Protein AF-A0A4R5UTT7-F1 (afdb_monomer)

Solvent-accessible surface area (backbone atoms only — not comparable to full-atom values): 15450 Å² total; per-residue (Å²): 138,86,86,86,88,87,81,90,82,88,82,82,91,80,88,75,93,77,86,74,88,74,89,76,87,77,88,87,76,80,92,60,98,79,68,73,77,88,43,74,68,56,51,51,53,58,74,67,43,53,56,46,54,17,27,42,75,55,98,89,44,76,41,88,40,96,52,78,53,79,45,56,69,69,62,51,49,55,52,49,51,48,56,59,58,50,68,76,60,58,62,67,61,77,70,39,96,66,46,66,57,55,65,87,33,33,23,29,76,84,65,44,49,29,46,76,43,74,51,73,60,90,91,51,74,50,50,27,35,31,24,49,52,64,75,69,64,56,66,70,90,78,61,69,56,66,53,68,42,58,33,66,63,54,51,53,51,52,53,50,50,52,55,54,50,54,72,32,67,71,46,28,55,51,32,36,64,60,35,42,82,83,43,69,86,59,49,53,69,57,50,45,59,32,47,66,48,46,65,61,54,57,69,70,45,54,56,71,53,49,30,49,50,44,60,46,34,43,64,38,33,37,34,42,83,91,47,77,47,78,41,70,32,71,69,30,50,33,55,51,51,61,71,52,41,79,76,80,78,80,79,126

Organism: NCBI:txid2547397

Mean predicted aligned error: 16.36 Å

Secondary structure (DSSP, 8-state):
--------------------------------TT-----HHHHHHHHT-GGGGTEEEETTEEEE-SSPPSS-HHHHHHHHHHHHHHTTS-TTTTSSSS--TTTTTEEETT-PBEEEEEEEETTEEEEEEEEHHHHTT--GGG--S-SEEEHHHHHHHHHHHHHHHHTSHHHHHHHHHHHTTT-TT--HHHHHHHHHTHHHHHHHS-HHHHHHHHHHHEEEEEE-SS-EEEEEPHHHHHHHHHHHSPPP----

Sequence (252 aa):
MNWCAGYLRTGTSRRRLKTVYRCRTICRTEEFPHSRSYDKTSLLKTLHNKVYRGLAVHKGTAYPGEHDAIIDETLWDDVHDVIANNRSRRVAVAKEPSPALLRGLIFTETGVAMTPHHTKKGTRRYRYYVSMDAIKKRPKAEIRGPQRLPGGMVEDAVVGEIRRLLRTPEVAARVSRTLRKDRPDLGEAAISASLTQFDDMWKALIPAEQARVVRLLVARVTASDAGLAVDLRHEGLGAIAALMAPAKSELA

Foldseek 3Di:
DDDDDDDDDDDDDDDDPPPDDDDDDDDDDDDDPPDDPCDPVNVVVVLPDCVLQCWDDDPRDTDRHPDHRNDDPVRSVVVVVCVVVVVVVPCVQVPDQARQLCAVFEAAPVRFAWHWDWDDDPPDIWIKTATVCVVVVPDPVPDFFDGIGGRVVQVVVQVVVVLVLLLDLVLLVLLLVVCCVVCVPDDSVQLNVLSNCVVVVCVVDRNVVSSVLSVLFFRHWYGHPVGIDTHTDSRSSNVSSVVSGPDPPPDD

Nearest PDB structures (foldseek):
  6dnw-assembly1_A  TM=4.780E-01  e=1.745E-05  Listeria innocua Clip11262
  4kis-assembly4_D  TM=4.052E-01  e=6.822E-06  Listeria innocua Clip11262

InterPro domains:
  IPR011109 DNA-binding recombinase domain [PF07508] (33-85)
  IPR038109 DNA-binding recombinase domain superfamily [G3DSA:3.90.1750.20] (7-87)

Radius of gyration: 28.29 Å; Cα contacts (8 Å, |Δi|>4): 249; chains: 1; bounding box: 90×64×65 Å

pLDDT: mean 73.94, std 20.88, range [21.67, 93.81]

Structure (mmCIF, N/CA/C/O backbone):
data_AF-A0A4R5UTT7-F1
#
_entry.id   AF-A0A4R5UTT7-F1
#
loop_
_atom_site.group_PDB
_atom_site.id
_atom_site.type_symbol
_atom_site.label_atom_id
_atom_site.label_alt_id
_atom_site.label_comp_id
_atom_site.label_asym_id
_atom_site.label_entity_id
_atom_site.label_seq_id
_atom_site.pdbx_PDB_ins_code
_atom_site.Cartn_x
_atom_site.Cartn_y
_atom_site.Cartn_z
_atom_site.occupancy
_atom_site.B_iso_or_equiv
_atom_site.auth_seq_id
_atom_site.auth_comp_id
_atom_site.auth_asym_id
_atom_site.auth_atom_id
_atom_site.pdbx_PDB_model_num
ATOM 1 N N . MET A 1 1 ? 68.219 -11.268 7.752 1.00 37.84 1 MET A N 1
ATOM 2 C CA . MET A 1 1 ? 69.386 -10.760 7.000 1.00 37.84 1 MET A CA 1
ATOM 3 C C . MET A 1 1 ? 68.983 -10.589 5.547 1.00 37.84 1 MET A C 1
ATOM 5 O O . MET A 1 1 ? 68.226 -11.407 5.049 1.00 37.84 1 MET A O 1
ATOM 9 N N . ASN A 1 2 ? 69.494 -9.521 4.940 1.00 29.36 2 ASN A N 1
ATOM 10 C CA . ASN A 1 2 ? 69.353 -9.063 3.555 1.00 29.36 2 ASN A CA 1
ATOM 11 C C . ASN A 1 2 ? 68.077 -8.300 3.176 1.00 29.36 2 ASN A C 1
ATOM 13 O O . ASN A 1 2 ? 67.055 -8.827 2.750 1.00 29.36 2 ASN A O 1
ATOM 17 N N . TRP A 1 3 ? 68.247 -6.990 3.343 1.00 21.67 3 TRP A N 1
ATOM 18 C CA . TRP A 1 3 ? 67.572 -5.890 2.681 1.00 21.67 3 TRP A CA 1
ATOM 19 C C . TRP A 1 3 ? 68.003 -5.776 1.211 1.00 21.67 3 TRP A C 1
ATOM 21 O O . TRP A 1 3 ? 69.173 -5.983 0.903 1.00 21.67 3 TRP A O 1
ATOM 31 N N . CYS A 1 4 ? 67.106 -5.276 0.360 1.00 25.92 4 CYS A N 1
ATOM 32 C CA . CYS A 1 4 ? 67.467 -4.396 -0.752 1.00 25.92 4 CYS A CA 1
ATOM 33 C C . CYS A 1 4 ? 66.523 -3.188 -0.733 1.00 25.92 4 CYS A C 1
ATOM 35 O O . CYS A 1 4 ? 65.302 -3.339 -0.744 1.00 25.92 4 CYS A O 1
ATOM 37 N N . ALA A 1 5 ? 67.116 -1.997 -0.674 1.00 30.06 5 ALA A N 1
ATOM 38 C CA . ALA A 1 5 ? 66.452 -0.704 -0.725 1.00 30.06 5 ALA A CA 1
ATOM 39 C C . ALA A 1 5 ? 66.592 -0.094 -2.129 1.00 30.06 5 ALA A C 1
ATOM 41 O O . ALA A 1 5 ? 67.644 -0.203 -2.753 1.00 30.06 5 ALA A O 1
ATOM 42 N N . GLY A 1 6 ? 65.550 0.601 -2.581 1.00 27.03 6 GLY A N 1
ATOM 43 C CA . GLY A 1 6 ? 65.568 1.534 -3.709 1.00 27.03 6 GLY A CA 1
ATOM 44 C C . GLY A 1 6 ? 64.587 2.670 -3.411 1.00 27.03 6 GLY A C 1
ATOM 45 O O . GLY A 1 6 ? 63.441 2.416 -3.048 1.00 27.03 6 GLY A O 1
ATOM 46 N N . TYR A 1 7 ? 65.067 3.912 -3.461 1.00 30.11 7 TYR A N 1
ATOM 47 C CA . TYR A 1 7 ? 64.470 5.109 -2.850 1.00 30.11 7 TYR A CA 1
ATOM 48 C C . TYR A 1 7 ? 63.708 5.998 -3.867 1.00 30.11 7 TYR A C 1
ATOM 50 O O . TYR A 1 7 ? 64.142 6.095 -5.006 1.00 30.11 7 TYR A O 1
ATOM 58 N N . LEU A 1 8 ? 62.629 6.656 -3.385 1.00 26.52 8 LEU A N 1
ATOM 59 C CA . LEU A 1 8 ? 62.001 7.976 -3.706 1.00 26.52 8 LEU A CA 1
ATOM 60 C C . LEU A 1 8 ? 61.956 8.497 -5.177 1.00 26.52 8 LEU A C 1
ATOM 62 O O . LEU A 1 8 ? 62.945 8.462 -5.883 1.00 26.52 8 LEU A O 1
ATOM 66 N N . ARG A 1 9 ? 60.901 9.158 -5.701 1.00 26.53 9 ARG A N 1
ATOM 67 C CA . ARG A 1 9 ? 60.087 10.256 -5.129 1.00 26.53 9 ARG A CA 1
ATOM 68 C C . ARG A 1 9 ? 58.903 10.645 -6.059 1.00 26.53 9 ARG A C 1
ATOM 70 O O . ARG A 1 9 ? 58.970 10.474 -7.268 1.00 26.53 9 ARG A O 1
ATOM 77 N N . THR A 1 10 ? 57.908 11.297 -5.441 1.00 29.05 10 THR A N 1
ATOM 78 C CA . THR A 1 10 ? 56.908 12.276 -5.950 1.00 29.05 10 THR A CA 1
ATOM 79 C C . THR A 1 10 ? 55.865 11.881 -7.003 1.00 29.05 10 THR A C 1
ATOM 81 O O . THR A 1 10 ? 56.186 11.654 -8.160 1.00 29.05 10 THR A O 1
ATOM 84 N N . GLY A 1 11 ? 54.581 12.007 -6.631 1.00 26.67 11 GLY A N 1
ATOM 85 C CA . GLY A 1 11 ? 53.495 12.162 -7.606 1.00 26.67 11 GLY A CA 1
ATOM 86 C C . GLY A 1 11 ? 52.093 11.820 -7.101 1.00 26.67 11 GLY A C 1
ATOM 87 O O . GLY A 1 11 ? 51.551 10.783 -7.449 1.00 26.67 11 GLY A O 1
ATOM 88 N N . THR A 1 12 ? 51.525 12.695 -6.269 1.00 29.95 12 THR A N 1
ATOM 89 C CA . THR A 1 12 ? 50.093 13.067 -6.248 1.00 29.95 12 THR A CA 1
ATOM 90 C C . THR A 1 12 ? 49.013 11.986 -6.465 1.00 29.95 12 THR A C 1
ATOM 92 O O . THR A 1 12 ? 48.709 11.526 -7.561 1.00 29.95 12 THR A O 1
ATOM 95 N N . SER A 1 13 ? 48.301 11.728 -5.367 1.00 29.66 13 SER A N 1
ATOM 96 C CA . SER A 1 13 ? 47.035 11.007 -5.227 1.00 29.66 13 SER A CA 1
ATOM 97 C C . SER A 1 13 ? 46.040 11.128 -6.392 1.00 29.66 13 SER A C 1
ATOM 99 O O . SER A 1 13 ? 45.679 12.242 -6.778 1.00 29.66 13 SER A O 1
ATOM 101 N N . ARG A 1 14 ? 45.433 9.999 -6.797 1.00 25.41 14 ARG A N 1
ATOM 102 C CA . ARG A 1 14 ? 44.017 9.929 -7.220 1.00 25.41 14 ARG A CA 1
ATOM 103 C C . ARG A 1 14 ? 43.498 8.483 -7.321 1.00 25.41 14 ARG A C 1
ATOM 105 O O . ARG A 1 14 ? 43.808 7.789 -8.274 1.00 25.41 14 ARG A O 1
ATOM 112 N N . ARG A 1 15 ? 42.538 8.170 -6.428 1.00 27.81 15 ARG A N 1
ATOM 113 C CA . ARG A 1 15 ? 41.433 7.178 -6.549 1.00 27.81 15 ARG A CA 1
ATOM 114 C C . ARG A 1 15 ? 41.891 5.701 -6.590 1.00 27.81 15 ARG A C 1
ATOM 116 O O . ARG A 1 15 ? 42.895 5.369 -7.176 1.00 27.81 15 ARG A O 1
ATOM 123 N N . ARG A 1 16 ? 41.191 4.712 -6.034 1.00 26.09 16 ARG A N 1
ATOM 124 C CA . ARG A 1 16 ? 39.763 4.550 -5.747 1.00 26.09 16 ARG A CA 1
ATOM 125 C C . ARG A 1 16 ? 39.658 3.368 -4.768 1.00 26.09 16 ARG A C 1
ATOM 127 O O . ARG A 1 16 ? 39.920 2.239 -5.168 1.00 26.09 16 ARG A O 1
ATOM 134 N N . LEU A 1 17 ? 39.264 3.588 -3.514 1.00 27.67 17 LEU A N 1
ATOM 135 C CA . LEU A 1 17 ? 38.917 2.478 -2.619 1.00 27.67 17 LEU A CA 1
ATOM 136 C C . LEU A 1 17 ? 37.573 1.900 -3.080 1.00 27.67 17 LEU A C 1
ATOM 138 O O . LEU A 1 17 ? 36.510 2.459 -2.811 1.00 27.67 17 LEU A O 1
ATOM 142 N N . LYS A 1 18 ? 37.619 0.808 -3.846 1.00 27.50 18 LYS A N 1
ATOM 143 C CA . LYS A 1 18 ? 36.462 -0.063 -4.059 1.00 27.50 18 LYS A CA 1
ATOM 144 C C . LYS A 1 18 ? 36.489 -1.146 -2.987 1.00 27.50 18 LYS A C 1
ATOM 146 O O . LYS A 1 18 ? 36.985 -2.241 -3.217 1.00 27.50 18 LYS A O 1
ATOM 151 N N . THR A 1 19 ? 35.918 -0.841 -1.831 1.00 27.84 19 THR A N 1
ATOM 152 C CA . THR A 1 19 ? 35.488 -1.871 -0.888 1.00 27.84 19 THR A CA 1
ATOM 153 C C . THR A 1 19 ? 34.286 -2.588 -1.499 1.00 27.84 19 THR A C 1
ATOM 155 O O . THR A 1 19 ? 33.201 -2.017 -1.610 1.00 27.84 19 THR A O 1
ATOM 158 N N . VAL A 1 20 ? 34.484 -3.829 -1.941 1.00 30.52 20 VAL A N 1
ATOM 159 C CA . VAL A 1 20 ? 33.415 -4.751 -2.340 1.00 30.52 20 VAL A CA 1
ATOM 160 C C . VAL A 1 20 ? 33.524 -5.968 -1.432 1.00 30.52 20 VAL A C 1
ATOM 162 O O . VAL A 1 20 ? 34.215 -6.924 -1.754 1.00 30.52 20 VAL A O 1
ATOM 165 N N . TYR A 1 21 ? 32.829 -5.947 -0.297 1.00 28.19 21 TYR A N 1
ATOM 166 C CA . TYR A 1 21 ? 32.530 -7.182 0.423 1.00 28.19 21 TYR A CA 1
ATOM 167 C C . TYR A 1 21 ? 31.202 -7.718 -0.111 1.00 28.19 21 TYR A C 1
ATOM 169 O O . TYR A 1 21 ? 30.122 -7.282 0.281 1.00 28.19 21 TYR A O 1
ATOM 177 N N . ARG A 1 22 ? 31.292 -8.640 -1.075 1.00 26.62 22 ARG A N 1
ATOM 178 C CA . ARG A 1 22 ? 30.187 -9.512 -1.482 1.00 26.62 22 ARG A CA 1
ATOM 179 C C . ARG A 1 22 ? 30.376 -10.820 -0.724 1.00 26.62 22 ARG A C 1
ATOM 181 O O . ARG A 1 22 ? 31.222 -11.622 -1.102 1.00 26.62 22 ARG A O 1
ATOM 188 N N . CYS A 1 23 ? 29.621 -11.006 0.355 1.00 22.86 23 CYS A N 1
ATOM 189 C CA . CYS A 1 23 ? 29.596 -12.272 1.078 1.00 22.86 23 CYS A CA 1
ATOM 190 C C . CYS A 1 23 ? 29.046 -13.358 0.136 1.00 22.86 23 CYS A C 1
ATOM 192 O O . CYS A 1 23 ? 27.893 -13.298 -0.296 1.00 22.86 23 CYS A O 1
ATOM 194 N N . ARG A 1 24 ? 29.926 -14.275 -0.271 1.00 31.80 24 ARG A N 1
ATOM 195 C CA . ARG A 1 24 ? 29.667 -15.414 -1.151 1.00 31.80 24 ARG A CA 1
ATOM 196 C C . ARG A 1 24 ? 29.832 -16.661 -0.292 1.00 31.80 24 ARG A C 1
ATOM 198 O O . ARG A 1 24 ? 30.940 -17.172 -0.171 1.00 31.80 24 ARG A O 1
ATOM 205 N N . THR A 1 25 ? 28.755 -17.132 0.325 1.00 28.62 25 THR A N 1
ATOM 206 C CA . THR A 1 25 ? 28.797 -18.400 1.059 1.00 28.62 25 THR A CA 1
ATOM 207 C C . THR A 1 25 ? 28.629 -19.556 0.074 1.00 28.62 25 THR A C 1
ATOM 209 O O . THR A 1 25 ? 27.532 -19.851 -0.381 1.00 28.62 25 THR A O 1
ATOM 212 N N . ILE A 1 26 ? 29.785 -20.078 -0.338 1.00 34.38 26 ILE A N 1
ATOM 213 C CA . ILE A 1 26 ? 30.170 -21.495 -0.420 1.00 34.38 26 ILE A CA 1
ATOM 214 C C . ILE A 1 26 ? 29.153 -22.467 -1.053 1.00 34.38 26 ILE A C 1
ATOM 216 O O . ILE A 1 26 ? 28.248 -22.974 -0.403 1.00 34.38 26 ILE A O 1
ATOM 220 N N . CYS A 1 27 ? 29.435 -22.850 -2.299 1.00 27.30 27 CYS A N 1
ATOM 221 C CA . CYS A 1 27 ? 29.378 -24.248 -2.729 1.00 27.30 27 CYS A CA 1
ATOM 222 C C . CYS A 1 27 ? 30.787 -24.573 -3.232 1.00 27.30 27 CYS A C 1
ATOM 224 O O . CYS A 1 27 ? 31.210 -24.062 -4.269 1.00 27.30 27 CYS A O 1
ATOM 226 N N . ARG A 1 28 ? 31.558 -25.296 -2.417 1.00 33.56 28 ARG A N 1
ATOM 227 C CA . ARG A 1 28 ? 32.863 -25.850 -2.782 1.00 33.56 28 ARG A CA 1
ATOM 228 C C . ARG A 1 28 ? 32.607 -27.297 -3.181 1.00 33.56 28 ARG A C 1
ATOM 230 O O . ARG A 1 28 ? 32.285 -28.090 -2.306 1.00 33.56 28 ARG A O 1
ATOM 237 N N . THR A 1 29 ? 32.762 -27.607 -4.459 1.00 32.16 29 THR A N 1
ATOM 238 C CA . THR A 1 29 ? 33.017 -28.967 -4.944 1.00 32.16 29 THR A CA 1
ATOM 239 C C . THR A 1 29 ? 33.628 -28.847 -6.339 1.00 32.16 29 THR A C 1
ATOM 241 O O . THR A 1 29 ? 32.960 -28.441 -7.281 1.00 32.16 29 THR A O 1
ATOM 244 N N . GLU A 1 30 ? 34.940 -29.084 -6.365 1.00 35.22 30 GLU A N 1
ATOM 245 C CA . GLU A 1 30 ? 35.812 -29.490 -7.479 1.00 35.22 30 GLU A CA 1
ATOM 246 C C . GLU A 1 30 ? 35.824 -28.647 -8.773 1.00 35.22 30 GLU A C 1
ATOM 248 O O . GLU A 1 30 ? 34.867 -28.533 -9.536 1.00 35.22 30 GLU A O 1
ATOM 253 N N . GLU A 1 31 ? 36.984 -28.032 -9.018 1.00 35.03 31 GLU A N 1
ATOM 254 C CA . GLU A 1 31 ? 37.263 -27.136 -10.136 1.00 35.03 31 GLU A CA 1
ATOM 255 C C . GLU A 1 31 ? 37.444 -27.909 -11.453 1.00 35.03 31 GLU A C 1
ATOM 257 O O . GLU A 1 31 ? 38.511 -28.445 -11.737 1.00 35.03 31 GLU A O 1
ATOM 262 N N . PHE A 1 32 ? 36.422 -27.892 -12.312 1.00 39.22 32 PHE A N 1
ATOM 263 C CA . PHE A 1 32 ? 36.587 -28.183 -13.739 1.00 39.22 32 PHE A CA 1
ATOM 264 C C . PHE A 1 32 ? 36.981 -26.892 -14.490 1.00 39.22 32 PHE A C 1
ATOM 266 O O . PHE A 1 32 ? 36.171 -25.953 -14.500 1.00 39.22 32 PHE A O 1
ATOM 273 N N . PRO A 1 33 ? 38.149 -26.815 -15.173 1.00 43.38 33 PRO A N 1
ATOM 274 C CA . PRO A 1 33 ? 38.771 -25.545 -15.597 1.00 43.38 33 PRO A CA 1
ATOM 275 C C . PRO A 1 33 ? 38.021 -24.726 -16.663 1.00 43.38 33 PRO A C 1
ATOM 277 O O . PRO A 1 33 ? 38.463 -23.638 -17.017 1.00 43.38 33 PRO A O 1
ATOM 280 N N . HIS A 1 34 ? 36.897 -25.220 -17.191 1.00 48.12 34 HIS A N 1
ATOM 281 C CA . HIS A 1 34 ? 36.124 -24.558 -18.252 1.00 48.12 34 HIS A CA 1
ATOM 282 C C . HIS A 1 34 ? 34.610 -24.500 -17.988 1.00 48.12 34 HIS A C 1
ATOM 284 O O . HIS A 1 34 ? 33.841 -24.092 -18.862 1.00 48.12 34 HIS A O 1
ATOM 290 N N . SER A 1 35 ? 34.143 -24.864 -16.789 1.00 54.28 35 SER A N 1
ATOM 291 C CA . SER A 1 35 ? 32.711 -24.791 -16.485 1.00 54.28 35 SER A CA 1
ATOM 292 C C . SER A 1 35 ? 32.304 -23.346 -16.168 1.00 54.28 35 SER A C 1
ATOM 294 O O . SER A 1 35 ? 32.609 -22.781 -15.117 1.00 54.28 35 SER A O 1
ATOM 296 N N . ARG A 1 36 ? 31.599 -22.691 -17.100 1.00 63.22 36 ARG A N 1
ATOM 297 C CA . ARG A 1 36 ? 30.852 -21.474 -16.751 1.00 63.22 36 ARG A CA 1
ATOM 298 C C . ARG A 1 36 ? 29.889 -21.840 -15.624 1.00 63.22 36 ARG A C 1
ATOM 300 O O . ARG A 1 36 ? 29.162 -22.822 -15.742 1.00 63.22 36 ARG A O 1
ATOM 307 N N . SER A 1 37 ? 29.864 -21.037 -14.560 1.00 72.00 37 SER A N 1
ATOM 308 C CA . SER A 1 37 ? 28.914 -21.223 -13.462 1.00 72.00 37 SER A CA 1
ATOM 309 C C . SER A 1 37 ? 27.499 -21.355 -14.018 1.00 72.00 37 SER A C 1
ATOM 311 O O . SER A 1 37 ? 27.076 -20.500 -14.803 1.00 72.00 37 SER A O 1
ATOM 313 N N . TYR A 1 38 ? 26.783 -22.398 -13.609 1.00 79.94 38 TYR A N 1
ATOM 314 C CA . TYR A 1 38 ? 25.405 -22.631 -14.017 1.00 79.94 38 TYR A CA 1
ATOM 315 C C . TYR A 1 38 ? 24.525 -21.478 -13.511 1.00 79.94 38 TYR A C 1
ATOM 317 O O . TYR A 1 38 ? 24.237 -21.364 -12.320 1.00 79.94 38 TYR A O 1
ATOM 325 N N . ASP A 1 39 ? 24.196 -20.543 -14.406 1.00 80.00 39 ASP A N 1
ATOM 326 C CA . ASP A 1 39 ? 23.420 -19.351 -14.074 1.00 80.00 39 ASP A CA 1
ATOM 327 C C . ASP A 1 39 ? 21.911 -19.602 -14.263 1.00 80.00 39 ASP A C 1
ATOM 329 O O . ASP A 1 39 ? 21.471 -20.606 -14.830 1.00 80.00 39 ASP A O 1
ATOM 333 N N . LYS A 1 40 ? 21.090 -18.654 -13.800 1.00 77.88 40 LYS A N 1
ATOM 334 C CA . LYS A 1 40 ? 19.629 -18.713 -13.953 1.00 77.88 40 LYS A CA 1
ATOM 335 C C . LYS A 1 40 ? 19.189 -18.811 -15.422 1.00 77.88 40 LYS A C 1
ATOM 337 O O . LYS A 1 40 ? 18.177 -19.440 -15.718 1.00 77.88 40 LYS A O 1
ATOM 342 N N . THR A 1 41 ? 19.902 -18.151 -16.325 1.00 81.00 41 THR A N 1
ATOM 343 C CA . THR A 1 41 ? 19.635 -18.156 -17.766 1.00 81.00 41 THR A CA 1
ATOM 344 C C . THR A 1 41 ? 19.881 -19.541 -18.359 1.00 81.00 41 THR A C 1
ATOM 346 O O . THR A 1 41 ? 19.062 -20.015 -19.139 1.00 81.00 41 THR A O 1
ATOM 349 N N . SER A 1 42 ? 20.969 -20.205 -17.966 1.00 85.94 42 SER A N 1
ATOM 350 C CA . SER A 1 42 ? 21.290 -21.581 -18.344 1.00 85.94 42 SER A CA 1
ATOM 351 C C . SER A 1 42 ? 20.232 -22.551 -17.828 1.00 85.94 42 SER A C 1
ATOM 353 O O . SER A 1 42 ? 19.724 -23.341 -18.617 1.00 85.94 42 SER A O 1
ATOM 355 N N . LEU A 1 43 ? 19.813 -22.417 -16.564 1.00 87.25 43 LEU A N 1
ATOM 356 C CA . LEU A 1 43 ? 18.725 -23.224 -16.001 1.00 87.25 43 LEU A CA 1
ATOM 357 C C . LEU A 1 43 ? 17.422 -23.067 -16.783 1.00 87.25 43 LEU A C 1
ATOM 359 O O . LEU A 1 43 ? 16.803 -24.053 -17.169 1.00 87.25 43 LEU A O 1
ATOM 363 N N . LEU A 1 44 ? 17.012 -21.827 -17.058 1.00 86.81 44 LEU A N 1
ATOM 364 C CA . LEU A 1 44 ? 15.787 -21.583 -17.813 1.00 86.81 44 LEU A CA 1
ATOM 365 C C . LEU A 1 44 ? 15.878 -22.151 -19.232 1.00 86.81 44 LEU A C 1
ATOM 367 O O . LEU A 1 44 ? 14.896 -22.707 -19.704 1.00 86.81 44 LEU A O 1
ATOM 371 N N . LYS A 1 45 ? 17.033 -22.074 -19.900 1.00 88.44 45 LYS A N 1
ATOM 372 C CA . LYS A 1 45 ? 17.218 -22.705 -21.217 1.00 88.44 45 LYS A CA 1
ATOM 373 C C . LYS A 1 45 ? 17.049 -24.221 -21.156 1.00 88.44 45 LYS A C 1
ATOM 375 O O . LYS A 1 45 ? 16.402 -24.774 -22.037 1.00 88.44 45 LYS A O 1
ATOM 380 N N . THR A 1 46 ? 17.595 -24.871 -20.128 1.00 89.69 46 THR A N 1
ATOM 381 C CA . THR A 1 46 ? 17.415 -26.311 -19.907 1.00 89.69 46 THR A CA 1
ATOM 382 C C . THR A 1 46 ? 15.939 -26.650 -19.700 1.00 89.69 46 THR A C 1
ATOM 384 O O . THR A 1 46 ? 15.427 -27.519 -20.394 1.00 89.69 46 THR A O 1
ATOM 387 N N . LEU A 1 47 ? 15.240 -25.918 -18.826 1.00 90.88 47 LEU A N 1
ATOM 388 C CA . LEU A 1 47 ? 13.830 -26.176 -18.510 1.00 90.88 47 LEU A CA 1
ATOM 389 C C . LEU A 1 47 ? 12.869 -25.895 -19.675 1.00 90.88 47 LEU A C 1
ATOM 391 O O . LEU A 1 47 ? 11.809 -26.489 -19.719 1.00 90.88 47 LEU A O 1
ATOM 395 N N . HIS A 1 48 ? 13.218 -25.023 -20.628 1.00 89.94 48 HIS A N 1
ATOM 396 C CA . HIS A 1 48 ? 12.392 -24.782 -21.825 1.00 89.94 48 HIS A CA 1
ATOM 397 C C . HIS A 1 48 ? 12.716 -25.733 -22.988 1.00 89.94 48 HIS A C 1
ATOM 399 O O . HIS A 1 48 ? 12.098 -25.638 -24.052 1.00 89.94 48 HIS A O 1
ATOM 405 N N . ASN A 1 49 ? 13.703 -26.620 -22.837 1.00 91.69 49 ASN A N 1
ATOM 406 C CA . ASN A 1 49 ? 14.108 -27.514 -23.911 1.00 91.69 49 ASN A CA 1
ATOM 407 C C . ASN A 1 49 ? 13.177 -28.733 -24.003 1.00 91.69 49 ASN A C 1
ATOM 409 O O . ASN A 1 49 ? 13.300 -29.676 -23.225 1.00 91.69 49 ASN A O 1
ATOM 413 N N . LYS A 1 50 ? 12.288 -28.739 -25.004 1.00 90.50 50 LYS A N 1
ATOM 414 C CA . LYS A 1 50 ? 11.335 -29.835 -25.257 1.00 90.50 50 LYS A CA 1
ATOM 415 C C . LYS A 1 50 ? 11.994 -31.174 -25.611 1.00 90.50 50 LYS A C 1
ATOM 417 O O . LYS A 1 50 ? 11.310 -32.192 -25.615 1.00 90.50 50 LYS A O 1
ATOM 422 N N . VAL A 1 51 ? 13.308 -31.202 -25.844 1.00 92.19 51 VAL A N 1
ATOM 423 C CA . VAL A 1 51 ? 14.063 -32.453 -26.013 1.00 92.19 51 VAL A CA 1
ATOM 424 C C . VAL A 1 51 ? 13.877 -33.378 -24.810 1.00 92.19 51 VAL A C 1
ATOM 426 O O . VAL A 1 51 ? 13.726 -34.576 -25.004 1.00 92.19 51 VAL A O 1
ATOM 429 N N . TYR A 1 52 ? 13.752 -32.863 -23.584 1.00 91.75 52 TYR A N 1
ATOM 430 C CA . TYR A 1 52 ? 13.513 -33.717 -22.410 1.00 91.75 52 TYR A CA 1
ATOM 431 C C . TYR A 1 52 ? 12.147 -34.423 -22.406 1.00 91.75 52 TYR A C 1
ATOM 433 O O . TYR A 1 52 ? 11.968 -35.386 -21.665 1.00 91.75 52 TYR A O 1
ATOM 441 N N . ARG A 1 53 ? 11.214 -33.987 -23.259 1.00 91.06 53 ARG A N 1
ATOM 442 C CA . ARG A 1 53 ? 9.897 -34.597 -23.478 1.00 91.06 53 ARG A CA 1
ATOM 443 C C . ARG A 1 53 ? 9.865 -35.623 -24.616 1.00 91.06 53 ARG A C 1
ATOM 445 O O . ARG A 1 53 ? 8.783 -36.022 -25.029 1.00 91.06 53 ARG A O 1
ATOM 452 N N . GLY A 1 54 ? 11.017 -36.008 -25.167 1.00 90.06 54 GLY A N 1
ATOM 453 C CA . GLY A 1 54 ? 11.047 -36.879 -26.347 1.00 90.06 54 GLY A CA 1
ATOM 454 C C . GLY A 1 54 ? 10.729 -36.138 -27.649 1.00 90.06 54 GLY A C 1
ATOM 455 O O . GLY A 1 54 ? 10.422 -36.763 -28.654 1.00 90.06 54 GLY A O 1
ATOM 456 N N . LEU A 1 55 ? 10.749 -34.796 -27.657 1.00 90.75 55 LEU A N 1
ATOM 457 C CA . LEU A 1 55 ? 10.368 -33.995 -28.826 1.00 90.75 55 LEU A CA 1
ATOM 458 C C . LEU A 1 55 ? 11.583 -33.358 -29.504 1.00 90.75 55 LEU A C 1
ATOM 460 O O . LEU A 1 55 ? 12.439 -32.758 -28.853 1.00 90.75 55 LEU A O 1
ATOM 464 N N . ALA A 1 56 ? 11.616 -33.390 -30.832 1.00 89.88 56 ALA A N 1
ATOM 465 C CA . ALA A 1 56 ? 12.585 -32.666 -31.645 1.00 89.88 56 ALA A CA 1
ATOM 466 C C . ALA A 1 56 ? 11.978 -31.345 -32.142 1.00 89.88 56 ALA A C 1
ATOM 468 O O . ALA A 1 56 ? 10.949 -31.333 -32.816 1.00 89.88 56 ALA A O 1
ATOM 469 N N . VAL 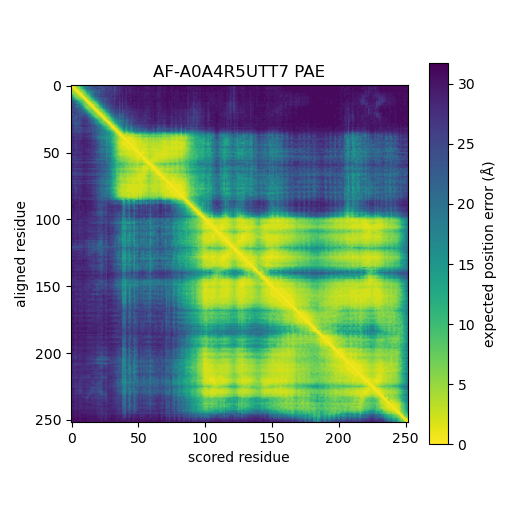A 1 57 ? 12.604 -30.208 -31.822 1.00 88.62 57 VAL A N 1
ATOM 470 C CA . VAL A 1 57 ? 12.117 -28.884 -32.248 1.00 88.62 57 VAL A CA 1
ATOM 471 C C . VAL A 1 57 ? 12.897 -28.400 -33.468 1.00 88.62 57 VAL A C 1
ATOM 473 O O . VAL A 1 57 ? 14.092 -28.127 -33.372 1.00 88.62 57 VAL A O 1
ATOM 476 N N . HIS A 1 58 ? 12.213 -28.206 -34.599 1.00 86.00 58 HIS A N 1
ATOM 477 C CA . HIS A 1 58 ? 12.779 -27.583 -35.797 1.00 86.00 58 HIS A CA 1
ATOM 478 C C . HIS A 1 58 ? 11.972 -26.346 -36.194 1.00 86.00 58 HIS A C 1
ATOM 480 O O . HIS A 1 58 ? 10.757 -26.416 -36.377 1.00 86.00 58 HIS A O 1
ATOM 486 N N . LYS A 1 59 ? 12.649 -25.194 -36.318 1.00 83.19 59 LYS A N 1
ATOM 487 C CA . LYS A 1 59 ? 12.040 -23.899 -36.695 1.00 83.19 59 LYS A CA 1
ATOM 488 C C . LYS A 1 59 ? 10.755 -23.572 -35.908 1.00 83.19 59 LYS A C 1
ATOM 490 O O . LYS A 1 59 ? 9.802 -23.030 -36.452 1.00 83.19 59 LYS A O 1
ATOM 495 N N . GLY A 1 60 ? 10.731 -23.915 -34.617 1.00 82.94 60 GLY A N 1
ATOM 496 C CA . GLY A 1 60 ? 9.605 -23.645 -33.716 1.00 82.94 60 GLY A CA 1
ATOM 497 C C . GLY A 1 60 ? 8.484 -24.691 -33.720 1.00 82.94 60 GLY A C 1
ATOM 498 O O . GLY A 1 60 ? 7.619 -24.624 -32.853 1.00 82.94 60 GLY A O 1
ATOM 499 N N . THR A 1 61 ? 8.521 -25.680 -34.616 1.00 86.50 61 THR A N 1
ATOM 500 C CA . THR A 1 61 ? 7.570 -26.805 -34.625 1.00 86.50 61 THR A CA 1
ATOM 501 C C . THR A 1 61 ? 8.179 -27.997 -33.891 1.00 86.50 61 THR A C 1
ATOM 503 O O . THR A 1 61 ? 9.362 -28.286 -34.072 1.00 86.50 61 THR A O 1
ATOM 506 N N . ALA A 1 62 ? 7.395 -28.651 -33.033 1.00 88.88 62 ALA A N 1
ATOM 507 C CA . ALA A 1 62 ? 7.819 -29.830 -32.284 1.00 88.88 62 ALA A CA 1
ATOM 508 C C . ALA A 1 62 ? 7.325 -31.103 -32.982 1.00 88.88 62 ALA A C 1
ATOM 510 O O . ALA A 1 62 ? 6.143 -31.204 -33.301 1.00 88.88 62 ALA A O 1
ATOM 511 N N . TYR A 1 63 ? 8.230 -32.052 -33.191 1.00 89.00 63 TYR A N 1
ATOM 512 C CA . TYR A 1 63 ? 7.981 -33.360 -33.790 1.00 89.00 63 TYR A CA 1
ATOM 513 C C . TYR A 1 63 ? 8.294 -34.462 -32.771 1.00 89.00 63 TYR A C 1
ATOM 515 O O . TYR A 1 63 ? 9.133 -34.228 -31.894 1.00 89.00 63 TYR A O 1
ATOM 523 N N . PRO A 1 64 ? 7.659 -35.644 -32.864 1.00 90.56 64 PRO A N 1
ATOM 524 C CA . PRO A 1 64 ? 8.071 -36.796 -32.068 1.00 90.56 64 PRO A CA 1
ATOM 525 C C . PRO A 1 64 ? 9.522 -37.1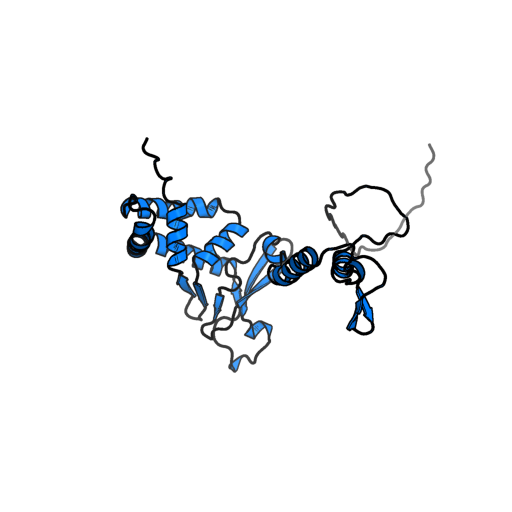54 -32.416 1.00 90.56 64 PRO A C 1
ATOM 527 O O . PRO A 1 64 ? 9.863 -37.312 -33.588 1.00 90.56 64 PRO A O 1
ATOM 530 N N . GLY A 1 65 ? 10.387 -37.181 -31.406 1.00 88.62 65 GLY A N 1
ATOM 531 C CA . GLY A 1 65 ? 11.770 -37.629 -31.523 1.00 88.62 65 GLY A CA 1
ATOM 532 C C . GLY A 1 65 ? 11.876 -39.145 -31.371 1.00 88.62 65 GLY A C 1
ATOM 533 O O . GLY A 1 65 ? 10.940 -39.804 -30.932 1.00 88.62 65 GLY A O 1
ATOM 534 N N . GLU A 1 66 ? 13.034 -39.692 -31.734 1.00 90.12 66 GLU A N 1
ATOM 535 C CA . GLU A 1 66 ? 13.325 -41.129 -31.605 1.00 90.12 66 GLU A CA 1
ATOM 536 C C . GLU A 1 66 ? 13.769 -41.529 -30.190 1.00 90.12 66 GLU A C 1
ATOM 538 O O . GLU A 1 66 ? 13.923 -42.710 -29.898 1.00 90.12 66 GLU A O 1
ATOM 543 N N . HIS A 1 67 ? 14.010 -40.556 -29.309 1.00 90.44 67 HIS A N 1
ATOM 544 C CA . HIS A 1 67 ? 14.456 -40.793 -27.941 1.00 90.44 67 HIS A CA 1
ATOM 545 C C . HIS A 1 67 ? 13.292 -40.766 -26.953 1.00 90.44 67 HIS A C 1
ATOM 547 O O . HIS A 1 67 ? 12.386 -39.936 -27.054 1.00 90.44 67 HIS A O 1
ATOM 553 N N . ASP A 1 68 ? 13.377 -41.627 -25.942 1.00 89.81 68 ASP A N 1
ATOM 554 C CA . ASP A 1 68 ? 12.389 -41.679 -24.871 1.00 89.81 68 ASP A CA 1
ATOM 555 C C . ASP A 1 68 ? 12.358 -40.375 -24.067 1.00 89.81 68 ASP A C 1
ATOM 557 O O . ASP A 1 68 ? 13.378 -39.715 -23.822 1.00 89.81 68 ASP A O 1
ATOM 561 N N . ALA A 1 69 ? 11.155 -39.999 -23.637 1.00 92.25 69 ALA A N 1
ATOM 562 C CA . ALA A 1 69 ? 10.968 -38.855 -22.766 1.00 92.25 69 ALA A CA 1
ATOM 563 C C . ALA A 1 69 ? 11.620 -39.119 -21.401 1.00 92.25 69 ALA A C 1
ATOM 565 O O . ALA A 1 69 ? 11.350 -40.120 -20.742 1.00 92.25 69 ALA A O 1
ATOM 566 N N . ILE A 1 70 ? 12.459 -38.181 -20.960 1.00 93.25 70 ILE A N 1
ATOM 567 C CA . ILE A 1 70 ? 13.073 -38.207 -19.626 1.00 93.25 70 ILE A CA 1
ATOM 568 C C . ILE A 1 70 ? 12.102 -37.617 -18.593 1.00 93.25 70 ILE A C 1
ATOM 570 O O . ILE A 1 70 ? 12.125 -37.996 -17.424 1.00 93.25 70 ILE A O 1
ATOM 574 N N . ILE A 1 71 ? 11.268 -36.662 -19.017 1.00 92.12 71 ILE A N 1
ATOM 575 C CA . ILE A 1 71 ? 10.314 -35.935 -18.175 1.00 92.12 71 ILE A CA 1
ATOM 576 C C . ILE A 1 71 ? 8.897 -36.200 -18.684 1.00 92.12 71 ILE A C 1
ATOM 578 O O . ILE A 1 71 ? 8.630 -36.055 -19.879 1.00 92.12 71 ILE A O 1
ATOM 582 N N . ASP A 1 72 ? 8.001 -36.539 -17.759 1.00 92.75 72 ASP A N 1
ATOM 583 C CA . ASP A 1 72 ? 6.578 -36.721 -18.037 1.00 92.75 72 ASP A CA 1
ATOM 584 C C . ASP A 1 72 ? 5.869 -35.403 -18.401 1.00 92.75 72 ASP A C 1
ATOM 586 O O . ASP A 1 72 ? 6.291 -34.311 -18.013 1.00 92.75 72 ASP A O 1
ATOM 590 N N . GLU A 1 73 ? 4.766 -35.505 -19.140 1.00 89.81 73 GLU A N 1
ATOM 591 C CA . GLU A 1 73 ? 3.955 -34.361 -19.561 1.00 89.81 73 GLU A CA 1
ATOM 592 C C . GLU A 1 73 ? 3.373 -33.588 -18.379 1.00 89.81 73 GLU A C 1
ATOM 594 O O . GLU A 1 73 ? 3.487 -32.365 -18.344 1.00 89.81 73 GLU A O 1
ATOM 599 N N . THR A 1 74 ? 2.844 -34.289 -17.374 1.00 92.94 74 THR A N 1
ATOM 600 C CA . THR A 1 74 ? 2.226 -33.639 -16.208 1.00 92.94 74 THR A CA 1
ATOM 601 C C . THR A 1 74 ? 3.242 -32.799 -15.432 1.00 92.94 74 THR A C 1
ATOM 603 O O . THR A 1 74 ? 3.009 -31.629 -15.134 1.00 92.94 74 THR A O 1
ATOM 606 N N . LEU A 1 75 ? 4.433 -33.361 -15.204 1.00 92.56 75 LEU A N 1
ATOM 607 C CA . LEU A 1 75 ? 5.529 -32.680 -14.522 1.00 92.56 75 LEU A CA 1
ATOM 608 C C . LEU A 1 75 ? 6.071 -31.494 -15.333 1.00 92.56 75 LEU A C 1
ATOM 610 O O . LEU A 1 75 ? 6.468 -30.474 -14.764 1.00 92.56 75 LEU A O 1
ATOM 614 N N . TRP A 1 76 ? 6.115 -31.622 -16.660 1.00 93.12 76 TRP A N 1
ATOM 615 C CA . TRP A 1 76 ? 6.513 -30.536 -17.550 1.00 93.12 76 TRP A CA 1
ATOM 616 C C . TRP A 1 76 ? 5.551 -29.347 -17.442 1.00 93.12 76 TRP A C 1
ATOM 618 O O . TRP A 1 76 ? 6.000 -28.208 -17.272 1.00 93.12 76 TRP A O 1
ATOM 628 N N . ASP A 1 77 ? 4.247 -29.611 -17.492 1.00 91.50 77 ASP A N 1
ATOM 629 C CA . ASP A 1 77 ? 3.212 -28.582 -17.419 1.00 91.50 77 ASP A CA 1
ATOM 630 C C . ASP A 1 77 ? 3.217 -27.875 -16.056 1.00 91.50 77 ASP A C 1
ATOM 632 O O . ASP A 1 77 ? 3.286 -26.644 -16.015 1.00 91.50 77 ASP A O 1
ATOM 636 N N . ASP A 1 78 ? 3.319 -28.620 -14.949 1.00 90.62 78 ASP A N 1
ATOM 637 C CA . ASP A 1 78 ? 3.438 -28.060 -13.595 1.00 90.62 78 ASP A CA 1
ATOM 638 C C . ASP A 1 78 ? 4.634 -27.097 -13.461 1.00 90.62 78 ASP A C 1
ATOM 640 O O . ASP A 1 78 ? 4.536 -25.997 -12.901 1.00 90.62 78 ASP A O 1
ATOM 644 N N . VAL A 1 79 ? 5.799 -27.480 -13.998 1.00 90.00 79 VAL A N 1
ATOM 645 C CA . VAL A 1 79 ? 7.001 -26.630 -13.984 1.00 90.00 79 VAL A CA 1
ATOM 646 C C . VAL A 1 79 ? 6.781 -25.364 -14.810 1.00 90.00 79 VAL A C 1
ATOM 648 O O . VAL A 1 79 ? 7.188 -24.271 -14.392 1.00 90.00 79 VAL A O 1
ATOM 651 N N . HIS A 1 80 ? 6.142 -25.479 -15.972 1.00 89.19 80 HIS A N 1
ATOM 652 C CA . HIS A 1 80 ? 5.857 -24.337 -16.833 1.00 89.19 80 HIS A CA 1
ATOM 653 C C . HIS A 1 80 ? 4.818 -23.388 -16.234 1.00 89.19 80 HIS A C 1
ATOM 655 O O . HIS A 1 80 ? 5.007 -22.168 -16.322 1.00 89.19 80 HIS A O 1
ATOM 661 N N . ASP A 1 81 ? 3.823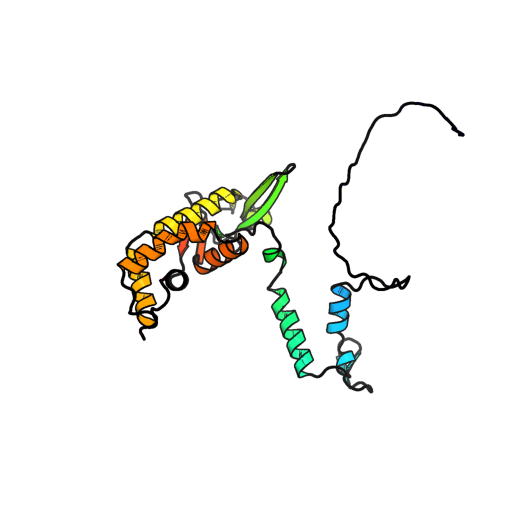 -23.911 -15.525 1.00 88.56 81 ASP A N 1
ATOM 662 C CA . ASP A 1 81 ? 2.877 -23.128 -14.736 1.00 88.56 81 ASP A CA 1
ATOM 663 C C . ASP A 1 81 ? 3.585 -22.363 -13.620 1.00 88.56 81 ASP A C 1
ATOM 665 O O . ASP A 1 81 ? 3.369 -21.158 -13.436 1.00 88.56 81 ASP A O 1
ATOM 669 N N . VAL A 1 82 ? 4.517 -23.006 -12.911 1.00 84.06 82 VAL A N 1
ATOM 670 C CA . VAL A 1 82 ? 5.351 -22.319 -11.918 1.00 84.06 82 VAL A CA 1
ATOM 671 C C . VAL A 1 82 ? 6.184 -21.221 -12.580 1.00 84.06 82 VAL A C 1
ATOM 673 O O . VAL A 1 82 ? 6.230 -20.103 -12.064 1.00 84.06 82 VAL A O 1
ATOM 676 N N . ILE A 1 83 ? 6.827 -21.473 -13.722 1.00 84.56 83 ILE A N 1
ATOM 677 C CA . ILE A 1 83 ? 7.634 -20.463 -14.431 1.00 84.56 83 ILE A CA 1
ATOM 678 C C . ILE A 1 83 ? 6.769 -19.271 -14.876 1.00 84.56 83 ILE A C 1
ATOM 680 O O . ILE A 1 83 ? 7.183 -18.117 -14.693 1.00 84.56 83 ILE A O 1
ATOM 684 N N . ALA A 1 84 ? 5.574 -19.526 -15.415 1.00 80.25 84 ALA A N 1
ATOM 685 C CA . ALA A 1 84 ? 4.631 -18.502 -15.853 1.00 80.25 84 ALA A CA 1
ATOM 686 C C . ALA A 1 84 ? 4.157 -17.634 -14.675 1.00 80.25 84 ALA A C 1
ATOM 688 O O . ALA A 1 84 ? 4.258 -16.401 -14.721 1.00 80.25 84 ALA A O 1
ATOM 689 N N . ASN A 1 85 ? 3.753 -18.267 -13.572 1.00 70.06 85 ASN A N 1
ATOM 690 C CA . ASN A 1 85 ? 3.233 -17.594 -12.380 1.00 70.06 85 ASN A CA 1
ATOM 691 C C . ASN A 1 85 ? 4.327 -16.881 -11.560 1.00 70.06 85 ASN A C 1
ATOM 693 O O . ASN A 1 85 ? 4.096 -15.834 -10.941 1.00 70.06 85 ASN A O 1
ATOM 697 N N . ASN A 1 86 ? 5.565 -17.376 -11.595 1.00 63.41 86 ASN A N 1
ATOM 698 C CA . ASN A 1 86 ? 6.701 -16.780 -10.884 1.00 63.41 86 ASN A CA 1
ATOM 699 C C . ASN A 1 86 ? 7.218 -15.495 -11.567 1.00 63.41 86 ASN A C 1
ATOM 701 O O . ASN A 1 86 ? 7.896 -14.675 -10.939 1.00 63.41 86 ASN A O 1
ATOM 705 N N . ARG A 1 87 ? 6.840 -15.237 -12.831 1.00 55.94 87 ARG A N 1
ATOM 706 C CA . ARG A 1 87 ? 7.149 -13.976 -13.535 1.00 55.94 87 ARG A CA 1
ATOM 707 C C . ARG A 1 87 ? 6.505 -12.758 -12.855 1.00 55.94 87 ARG A C 1
ATOM 709 O O . ARG A 1 87 ? 7.109 -11.680 -12.842 1.00 55.94 87 ARG A O 1
ATOM 716 N N . SER A 1 88 ? 5.339 -12.946 -12.232 1.00 52.44 88 SER A N 1
ATOM 717 C CA . SER A 1 88 ? 4.586 -11.909 -11.507 1.00 52.44 88 SER A CA 1
ATOM 718 C C . SER A 1 88 ? 5.094 -11.692 -10.078 1.00 52.44 88 SER A C 1
ATOM 720 O O . SER A 1 88 ? 5.078 -10.573 -9.560 1.00 52.44 88 SER A O 1
ATOM 722 N N . ARG A 1 89 ? 5.656 -12.729 -9.449 1.00 50.03 89 ARG A N 1
ATOM 723 C CA . ARG A 1 89 ? 6.152 -12.710 -8.066 1.00 50.03 89 ARG A CA 1
ATOM 724 C C . ARG A 1 89 ? 7.615 -12.259 -8.000 1.00 50.03 89 ARG A C 1
ATOM 726 O O . ARG A 1 89 ? 8.453 -12.928 -7.407 1.00 50.03 89 ARG A O 1
ATOM 733 N N . ARG A 1 90 ? 7.962 -11.123 -8.626 1.00 46.38 90 ARG A N 1
ATOM 734 C CA . ARG A 1 90 ? 9.330 -10.559 -8.621 1.00 46.38 90 ARG A CA 1
ATOM 735 C C . ARG A 1 90 ? 9.854 -10.395 -7.186 1.00 46.38 90 ARG A C 1
ATOM 737 O O . ARG A 1 90 ? 9.681 -9.365 -6.541 1.00 46.38 90 ARG A O 1
ATOM 744 N N . VAL A 1 91 ? 10.603 -11.404 -6.757 1.00 48.03 91 VAL A N 1
ATOM 745 C CA . VAL A 1 91 ? 11.368 -11.579 -5.513 1.00 48.03 91 VAL A CA 1
ATOM 746 C C . VAL A 1 91 ? 12.247 -10.370 -5.134 1.00 48.03 91 VAL A C 1
ATOM 748 O O . VAL A 1 91 ? 12.665 -10.241 -3.987 1.00 48.03 91 VAL A O 1
ATOM 751 N N . ALA A 1 92 ? 12.477 -9.423 -6.049 1.00 48.47 92 ALA A N 1
ATOM 752 C CA . ALA A 1 92 ? 13.119 -8.143 -5.752 1.00 48.47 92 ALA A CA 1
ATOM 753 C C . ALA A 1 92 ? 12.367 -7.314 -4.691 1.00 48.47 92 ALA A C 1
ATOM 755 O O . ALA A 1 92 ? 13.016 -6.619 -3.920 1.00 48.47 92 ALA A O 1
ATOM 756 N N . VAL A 1 93 ? 11.032 -7.425 -4.602 1.00 50.09 93 VAL A N 1
ATOM 757 C CA . VAL A 1 93 ? 10.238 -6.726 -3.567 1.00 50.09 93 VAL A CA 1
ATOM 758 C C . VAL A 1 93 ? 10.478 -7.310 -2.171 1.00 50.09 93 VAL A C 1
ATOM 760 O O . VAL A 1 93 ? 10.454 -6.577 -1.191 1.00 50.09 93 VAL A O 1
ATOM 763 N N . ALA A 1 94 ? 10.743 -8.617 -2.078 1.00 44.81 94 ALA A N 1
ATOM 764 C CA . ALA A 1 94 ? 10.963 -9.313 -0.810 1.00 44.81 94 ALA A CA 1
ATOM 765 C C . ALA A 1 94 ? 12.410 -9.195 -0.295 1.00 44.81 94 ALA A C 1
ATOM 767 O O . ALA A 1 94 ? 12.648 -9.338 0.897 1.00 44.81 94 ALA A O 1
ATOM 768 N N . LYS A 1 95 ? 13.381 -8.932 -1.183 1.00 45.31 95 LYS A N 1
ATOM 769 C CA . LYS A 1 95 ? 14.806 -8.775 -0.828 1.00 45.31 95 LYS A CA 1
ATOM 770 C C . LYS A 1 95 ? 15.217 -7.336 -0.518 1.00 45.31 95 LYS A C 1
ATOM 772 O O . LYS A 1 95 ? 16.386 -7.091 -0.223 1.00 45.31 95 LYS A O 1
ATOM 777 N N . GLU A 1 96 ? 14.304 -6.375 -0.625 1.00 54.16 96 GLU A N 1
ATOM 778 C CA . GLU A 1 96 ? 14.611 -4.988 -0.304 1.00 54.16 96 GLU A CA 1
ATOM 779 C C . GLU A 1 96 ? 14.520 -4.801 1.223 1.00 54.16 96 GLU A C 1
ATOM 781 O O . GLU A 1 96 ? 13.453 -5.034 1.782 1.00 54.16 96 GLU A O 1
ATOM 786 N N . PRO A 1 97 ? 15.593 -4.364 1.921 1.00 53.16 97 PRO A N 1
ATOM 787 C CA . PRO A 1 97 ? 15.601 -4.224 3.389 1.00 53.16 97 PRO A CA 1
ATOM 788 C C . PRO A 1 97 ? 14.536 -3.265 3.942 1.00 53.16 97 PRO A C 1
ATOM 790 O O . PRO A 1 97 ? 14.325 -3.172 5.143 1.00 53.16 97 PRO A O 1
ATOM 793 N N . SER A 1 98 ? 13.908 -2.492 3.060 1.00 61.47 98 SER A N 1
ATOM 794 C CA . SER A 1 98 ? 12.786 -1.619 3.357 1.00 61.47 98 SER A CA 1
ATOM 795 C C . SER A 1 98 ? 11.930 -1.569 2.090 1.00 61.47 98 SER A C 1
ATOM 797 O O . SER A 1 98 ? 12.234 -0.798 1.173 1.00 61.47 98 SER A O 1
ATOM 799 N N . PRO A 1 99 ? 10.918 -2.444 1.987 1.00 70.38 99 PRO A N 1
ATOM 800 C CA . PRO A 1 99 ? 9.933 -2.340 0.931 1.00 70.38 99 PRO A CA 1
ATOM 801 C C . PRO A 1 99 ? 9.134 -1.050 1.139 1.00 70.38 99 PRO A C 1
ATOM 803 O O . PRO A 1 99 ? 8.815 -0.681 2.265 1.00 70.38 99 PRO A O 1
ATOM 806 N N . ALA A 1 100 ? 8.822 -0.357 0.050 1.00 84.62 100 ALA A N 1
ATOM 807 C CA . ALA A 1 100 ? 7.891 0.765 0.079 1.00 84.62 100 ALA A CA 1
ATOM 808 C C . ALA A 1 100 ? 6.490 0.253 0.464 1.00 84.62 100 ALA A C 1
ATOM 810 O O . ALA A 1 100 ? 5.946 -0.608 -0.242 1.00 84.62 100 ALA A O 1
ATOM 811 N N . LEU A 1 101 ? 5.928 0.748 1.573 1.00 88.00 101 LEU A N 1
ATOM 812 C CA . LEU A 1 101 ? 4.684 0.225 2.159 1.00 88.00 101 LEU A CA 1
ATOM 813 C C . LEU A 1 101 ? 3.494 0.403 1.210 1.00 88.00 101 LEU A C 1
ATOM 815 O O . LEU A 1 101 ? 2.680 -0.503 1.049 1.00 88.00 101 LEU A O 1
ATOM 819 N N . LEU A 1 102 ? 3.440 1.544 0.519 1.00 90.50 102 LEU A N 1
ATOM 820 C CA . LEU A 1 102 ? 2.322 1.952 -0.337 1.00 90.50 102 LEU A CA 1
ATOM 821 C C . LEU A 1 102 ? 2.530 1.582 -1.807 1.00 90.50 102 LEU A C 1
ATOM 823 O O . LEU A 1 102 ? 1.845 2.089 -2.696 1.00 90.50 102 LEU A O 1
ATOM 827 N N . ARG A 1 103 ? 3.492 0.705 -2.106 1.00 88.81 103 ARG A N 1
ATOM 828 C CA . ARG A 1 103 ? 3.772 0.292 -3.482 1.00 88.81 103 ARG A CA 1
ATOM 829 C C . ARG A 1 103 ? 2.523 -0.307 -4.136 1.00 88.81 103 ARG A C 1
ATOM 831 O O . ARG A 1 103 ? 2.065 -1.372 -3.734 1.00 88.81 103 ARG A O 1
ATOM 838 N N . GLY A 1 104 ? 2.055 0.346 -5.201 1.00 88.88 104 GLY A N 1
ATOM 839 C CA . GLY A 1 104 ? 0.868 -0.069 -5.954 1.00 88.88 104 GLY A CA 1
ATOM 840 C C . GLY A 1 104 ? -0.463 0.301 -5.295 1.00 88.88 104 GLY A C 1
ATOM 841 O O . GLY A 1 104 ? -1.500 -0.091 -5.812 1.00 88.88 104 GLY A O 1
ATOM 842 N N . LEU A 1 105 ? -0.435 1.036 -4.179 1.00 92.38 105 LEU A N 1
ATOM 843 C CA . LEU A 1 105 ? -1.625 1.498 -3.461 1.00 92.38 105 LEU A CA 1
ATOM 844 C C . LEU A 1 105 ? -1.830 3.010 -3.575 1.00 92.38 105 LEU A C 1
ATOM 846 O O . LEU A 1 105 ? -2.951 3.469 -3.402 1.00 92.38 105 LEU A O 1
ATOM 850 N N . ILE A 1 106 ? -0.771 3.777 -3.856 1.00 93.56 106 ILE A N 1
ATOM 851 C CA . ILE A 1 106 ? -0.828 5.238 -3.943 1.00 93.56 106 ILE A CA 1
ATOM 852 C C . ILE A 1 106 ? -1.053 5.741 -5.376 1.00 93.56 106 ILE A C 1
ATOM 854 O O . ILE A 1 106 ? -0.359 5.347 -6.321 1.00 93.56 106 ILE A O 1
ATOM 858 N N . PHE A 1 107 ? -2.006 6.656 -5.514 1.00 93.56 107 PHE A N 1
ATOM 859 C CA . PHE A 1 107 ? -2.425 7.285 -6.760 1.00 93.56 107 PHE A CA 1
ATOM 860 C C . PHE A 1 107 ? -2.612 8.785 -6.546 1.00 93.56 107 PHE A C 1
ATOM 862 O O . PHE A 1 107 ? -2.855 9.225 -5.430 1.00 93.56 107 PHE A O 1
ATOM 869 N N . THR A 1 108 ? -2.524 9.575 -7.606 1.00 92.12 108 THR A N 1
ATOM 870 C CA . THR A 1 108 ? -2.965 10.975 -7.598 1.00 92.12 108 THR A CA 1
ATOM 871 C C . THR A 1 108 ? -4.491 11.062 -7.727 1.00 92.12 108 THR A C 1
ATOM 873 O O . THR A 1 108 ? -5.145 10.077 -8.086 1.00 92.12 108 THR A O 1
ATOM 876 N N . GLU A 1 109 ? -5.069 12.245 -7.507 1.00 89.12 109 GLU A N 1
ATOM 877 C CA . GLU A 1 109 ? -6.493 12.519 -7.796 1.00 89.12 109 GLU A CA 1
ATOM 878 C C . GLU A 1 109 ? -6.889 12.176 -9.237 1.0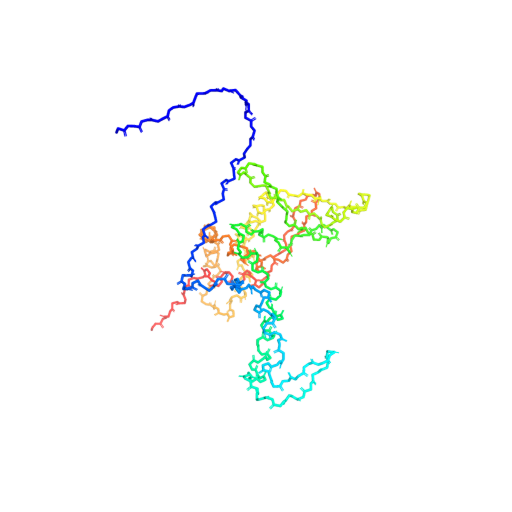0 89.12 109 GLU A C 1
ATOM 880 O O . GLU A 1 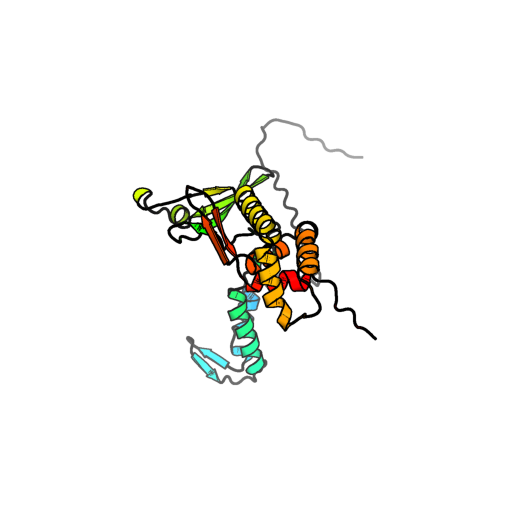109 ? -7.975 11.664 -9.487 1.00 89.12 109 GLU A O 1
ATOM 885 N N . THR A 1 110 ? -5.973 12.364 -10.188 1.00 86.56 110 THR A N 1
ATOM 886 C CA . THR A 1 110 ? -6.163 11.998 -11.600 1.00 86.56 110 THR A CA 1
ATOM 887 C C . THR A 1 110 ? -6.105 10.492 -11.870 1.00 86.56 110 THR A C 1
ATOM 889 O O . THR A 1 110 ? -6.209 10.062 -13.016 1.00 86.56 110 THR A O 1
ATOM 892 N N . GLY A 1 111 ? -5.909 9.669 -10.837 1.00 88.94 111 GLY A N 1
ATOM 893 C CA . GLY A 1 111 ? -5.803 8.216 -10.956 1.00 88.94 111 GLY A CA 1
ATOM 894 C C . GLY A 1 111 ? -4.443 7.716 -11.431 1.00 88.94 111 GLY A C 1
ATOM 895 O O . GLY A 1 111 ? -4.292 6.533 -11.736 1.00 88.94 111 GLY A O 1
ATOM 896 N N . VAL A 1 112 ? -3.431 8.580 -11.473 1.00 90.81 112 VAL A N 1
ATOM 897 C CA . VAL A 1 112 ? -2.089 8.212 -11.920 1.00 90.81 112 VAL A CA 1
ATOM 898 C C . VAL A 1 112 ? -1.339 7.563 -10.767 1.00 90.81 112 VAL A C 1
ATOM 900 O O . VAL A 1 112 ? -1.181 8.144 -9.697 1.00 90.81 112 VAL A O 1
ATOM 903 N N . ALA A 1 113 ? -0.853 6.341 -10.980 1.00 91.56 113 ALA A N 1
ATOM 904 C CA . ALA A 1 113 ? -0.099 5.621 -9.960 1.00 91.56 113 ALA A CA 1
ATOM 905 C C . ALA A 1 113 ? 1.192 6.368 -9.587 1.00 91.56 113 ALA A C 1
ATOM 907 O O . ALA A 1 113 ? 1.890 6.901 -10.458 1.00 91.56 113 ALA A O 1
ATOM 908 N N . MET A 1 114 ? 1.551 6.352 -8.302 1.00 92.62 114 MET A N 1
ATOM 909 C CA . MET A 1 114 ? 2.855 6.829 -7.847 1.00 92.62 114 MET A CA 1
ATOM 910 C C . MET A 1 114 ? 3.799 5.653 -7.580 1.00 92.62 114 MET A C 1
ATOM 912 O O . MET A 1 114 ? 3.483 4.704 -6.862 1.00 92.62 114 MET A O 1
ATOM 916 N N . THR A 1 115 ? 4.993 5.715 -8.163 1.00 91.31 115 THR A N 1
ATOM 917 C CA . THR A 1 115 ? 6.010 4.667 -8.053 1.00 91.31 115 THR A CA 1
ATOM 918 C C . THR A 1 115 ? 7.033 5.038 -6.981 1.00 91.31 115 THR A C 1
ATOM 920 O O . THR A 1 115 ? 7.515 6.176 -6.973 1.00 91.31 115 THR A O 1
ATOM 923 N N . PRO A 1 116 ? 7.412 4.106 -6.087 1.00 92.31 116 PRO A N 1
ATOM 924 C CA . PRO A 1 116 ? 8.480 4.352 -5.132 1.00 92.31 116 PRO A CA 1
ATOM 925 C C . PRO A 1 116 ? 9.812 4.509 -5.867 1.00 92.31 116 PRO A C 1
ATOM 927 O O . PRO A 1 116 ? 10.260 3.630 -6.602 1.00 92.31 116 PRO A O 1
ATOM 930 N N . HIS A 1 117 ? 10.458 5.639 -5.638 1.00 90.44 117 HIS A N 1
ATOM 931 C CA . HIS A 1 117 ? 11.768 5.987 -6.149 1.00 90.44 117 HIS A CA 1
ATOM 932 C C . HIS A 1 117 ? 12.701 6.261 -4.972 1.00 90.44 117 HIS A C 1
ATOM 934 O O . HIS A 1 117 ? 12.282 6.727 -3.912 1.00 90.44 117 HIS A O 1
ATOM 940 N N . HIS A 1 118 ? 13.991 6.000 -5.141 1.00 89.44 118 HIS A N 1
ATOM 941 C CA . HIS A 1 118 ? 14.967 6.306 -4.105 1.00 89.44 118 HIS A CA 1
ATOM 942 C C . HIS A 1 118 ? 16.237 6.907 -4.690 1.00 89.44 118 HIS A C 1
ATOM 944 O O . HIS A 1 118 ? 16.598 6.662 -5.838 1.00 89.44 118 HIS A O 1
ATOM 950 N N . THR A 1 119 ? 16.923 7.704 -3.881 1.00 89.38 119 THR A N 1
ATOM 951 C CA . THR A 1 119 ? 18.257 8.227 -4.178 1.00 89.38 119 THR A CA 1
ATOM 952 C C . THR A 1 119 ? 19.160 7.988 -2.972 1.00 89.38 119 THR A C 1
ATOM 954 O O . THR A 1 119 ? 18.698 7.864 -1.836 1.00 89.38 119 THR A O 1
ATOM 957 N N . LYS A 1 120 ? 20.469 7.861 -3.200 1.00 91.06 120 LYS A N 1
ATOM 958 C CA . LYS A 1 120 ? 21.457 7.645 -2.137 1.00 91.06 120 LYS A CA 1
ATOM 959 C C . LYS A 1 120 ? 22.466 8.787 -2.158 1.00 91.06 120 LYS A C 1
ATOM 961 O O . LYS A 1 120 ? 23.058 9.053 -3.199 1.00 91.06 120 LYS A O 1
ATOM 966 N N . LYS A 1 121 ? 22.682 9.430 -1.009 1.00 90.69 121 LYS A N 1
ATOM 967 C CA . LYS A 1 121 ? 23.755 10.414 -0.800 1.00 90.69 121 LYS A CA 1
ATOM 968 C C . LYS A 1 121 ? 24.586 9.955 0.396 1.00 90.69 121 LYS A C 1
ATOM 970 O O . LYS A 1 121 ? 24.086 9.921 1.518 1.00 90.69 121 LYS A O 1
ATOM 975 N N . GLY A 1 122 ? 25.838 9.567 0.152 1.00 91.56 122 GLY A N 1
ATOM 976 C CA . GLY A 1 122 ? 26.689 8.954 1.178 1.00 91.56 122 GLY A CA 1
ATOM 977 C C . GLY A 1 122 ? 26.091 7.640 1.688 1.00 91.56 122 GLY A C 1
ATOM 978 O O . GLY A 1 122 ? 25.803 6.741 0.897 1.00 91.56 122 GLY A O 1
ATOM 979 N N . THR A 1 123 ? 25.873 7.533 2.998 1.00 87.62 123 THR A N 1
ATOM 980 C CA . THR A 1 123 ? 25.202 6.390 3.644 1.00 87.62 123 THR A CA 1
ATOM 981 C C . THR A 1 123 ? 23.677 6.527 3.680 1.00 87.62 123 THR A C 1
ATOM 983 O O . THR A 1 123 ? 22.982 5.517 3.781 1.00 87.62 123 THR A O 1
ATOM 986 N N . ARG A 1 124 ? 23.134 7.745 3.536 1.00 84.56 124 ARG A N 1
ATOM 987 C CA . ARG A 1 124 ? 21.697 8.021 3.672 1.00 84.56 124 ARG A CA 1
ATOM 988 C C . ARG A 1 124 ? 20.939 7.718 2.378 1.00 84.56 124 ARG A C 1
ATOM 990 O O . ARG A 1 124 ? 21.333 8.143 1.287 1.00 84.56 124 ARG A O 1
ATOM 997 N N . ARG A 1 125 ? 19.827 6.990 2.510 1.00 85.75 125 ARG A N 1
ATOM 998 C CA . ARG A 1 125 ? 18.882 6.677 1.428 1.00 85.75 125 ARG A CA 1
ATOM 999 C C . ARG A 1 125 ? 17.622 7.523 1.598 1.00 85.75 125 ARG A C 1
ATOM 1001 O O . ARG A 1 125 ? 16.956 7.427 2.623 1.00 85.75 125 ARG A O 1
ATOM 1008 N N . TYR A 1 126 ? 17.299 8.317 0.587 1.00 87.56 126 TYR A N 1
ATOM 1009 C CA . TYR A 1 126 ? 16.070 9.099 0.513 1.00 87.56 126 TYR A CA 1
ATOM 1010 C C . TYR A 1 126 ? 15.053 8.347 -0.333 1.00 87.56 126 TYR A C 1
ATOM 1012 O O . TYR A 1 126 ? 15.403 7.805 -1.382 1.00 87.56 126 TYR A O 1
ATOM 1020 N N . ARG A 1 127 ? 13.807 8.300 0.134 1.00 90.69 127 ARG A N 1
ATOM 1021 C CA . ARG A 1 127 ? 12.702 7.606 -0.530 1.00 90.69 127 ARG A CA 1
ATOM 1022 C C . ARG A 1 127 ? 11.630 8.621 -0.878 1.00 90.69 127 ARG A C 1
ATOM 1024 O O . ARG A 1 127 ? 11.316 9.480 -0.057 1.00 90.69 127 ARG A O 1
ATOM 1031 N N . TYR A 1 128 ? 11.081 8.496 -2.074 1.00 92.75 128 TYR A N 1
ATOM 1032 C CA . TYR A 1 128 ? 10.034 9.361 -2.589 1.00 92.75 128 TYR A CA 1
ATOM 1033 C C . TYR A 1 128 ? 9.006 8.523 -3.339 1.00 92.75 128 TYR A C 1
ATOM 1035 O O . TYR A 1 128 ? 9.379 7.568 -4.012 1.00 92.75 128 TYR A O 1
ATOM 1043 N N . TYR A 1 129 ? 7.738 8.900 -3.286 1.00 93.81 129 TYR A N 1
ATOM 1044 C CA . TYR A 1 129 ? 6.752 8.446 -4.261 1.00 93.81 129 TYR A CA 1
ATOM 1045 C C . TYR A 1 129 ? 6.708 9.463 -5.392 1.00 93.81 129 TYR A C 1
ATOM 1047 O O . TYR A 1 129 ? 6.596 10.660 -5.139 1.00 93.81 129 TYR A O 1
ATOM 1055 N N . VAL A 1 130 ? 6.854 9.002 -6.631 1.00 93.19 130 VAL A N 1
ATOM 1056 C CA . VAL A 1 130 ? 6.894 9.867 -7.816 1.00 93.19 130 VAL A CA 1
ATOM 1057 C C . VAL A 1 130 ? 5.744 9.493 -8.736 1.00 93.19 130 VAL A C 1
ATOM 1059 O O . VAL A 1 130 ? 5.561 8.311 -9.028 1.00 93.19 130 VAL A O 1
ATOM 1062 N N . SER A 1 131 ? 4.975 10.480 -9.193 1.00 92.88 131 SER A N 1
ATOM 1063 C CA . SER A 1 131 ? 3.892 10.253 -10.153 1.00 92.88 131 SER A CA 1
ATOM 1064 C C . SER A 1 131 ? 4.437 9.633 -11.449 1.00 92.88 131 SER A C 1
ATOM 1066 O O . SER A 1 131 ? 5.532 9.964 -11.920 1.00 92.88 131 SER A O 1
ATOM 1068 N N . MET A 1 132 ? 3.678 8.720 -12.057 1.00 90.06 132 MET A N 1
ATOM 1069 C CA . MET A 1 132 ? 4.065 8.143 -13.350 1.00 90.06 132 MET A CA 1
ATOM 1070 C C . MET A 1 132 ? 4.145 9.195 -14.464 1.00 90.06 132 MET A C 1
ATOM 1072 O O . MET A 1 132 ? 4.963 9.042 -15.370 1.00 90.06 132 MET A O 1
ATOM 1076 N N . ASP A 1 133 ? 3.371 10.279 -14.378 1.00 88.44 133 ASP A N 1
ATOM 1077 C CA . ASP A 1 133 ? 3.450 11.396 -15.324 1.00 88.44 133 ASP A CA 1
ATOM 1078 C C . ASP A 1 133 ? 4.788 12.143 -15.231 1.00 88.44 133 ASP A C 1
ATOM 1080 O O . ASP A 1 133 ? 5.393 12.440 -16.265 1.00 88.44 133 ASP A O 1
ATOM 1084 N N . ALA A 1 134 ? 5.314 12.362 -14.017 1.00 87.31 134 ALA A N 1
ATOM 1085 C CA . ALA A 1 134 ? 6.645 12.940 -13.827 1.00 87.31 134 ALA A CA 1
ATOM 1086 C C . ALA A 1 134 ? 7.753 12.018 -14.349 1.00 87.31 134 ALA A C 1
ATOM 1088 O O . ALA A 1 134 ? 8.736 12.492 -14.921 1.00 87.31 134 ALA A O 1
ATOM 1089 N N . ILE A 1 135 ? 7.606 10.700 -14.171 1.00 86.94 135 ILE A N 1
ATOM 1090 C CA . ILE A 1 135 ? 8.569 9.711 -14.681 1.00 86.94 135 ILE A CA 1
ATOM 1091 C C . ILE A 1 135 ? 8.551 9.684 -16.215 1.00 86.94 135 ILE A C 1
ATOM 1093 O O . ILE A 1 135 ? 9.610 9.676 -16.842 1.00 86.94 135 ILE A O 1
ATOM 1097 N N . LYS A 1 136 ? 7.358 9.710 -16.822 1.00 87.25 136 LYS A N 1
ATOM 1098 C CA . LYS A 1 136 ? 7.163 9.716 -18.281 1.00 87.25 136 LYS A CA 1
ATOM 1099 C C . LYS A 1 136 ? 7.381 11.088 -18.931 1.00 87.25 136 LYS A C 1
ATOM 1101 O O . LYS A 1 136 ? 7.269 11.183 -20.148 1.00 87.25 136 LYS A O 1
ATOM 1106 N N . LYS A 1 137 ? 7.722 12.123 -18.152 1.00 84.19 137 LYS A N 1
ATOM 1107 C CA . LYS A 1 137 ? 7.973 13.500 -18.616 1.00 84.19 137 LYS A CA 1
ATOM 1108 C C . LYS A 1 137 ? 6.820 14.079 -19.449 1.00 84.19 137 LYS A C 1
ATOM 1110 O O . LYS A 1 137 ? 7.060 14.715 -20.473 1.00 84.19 137 LYS A O 1
ATOM 1115 N N . ARG A 1 138 ? 5.573 13.858 -19.022 1.00 80.94 138 ARG A N 1
ATOM 1116 C CA . ARG A 1 138 ? 4.412 14.473 -19.683 1.00 80.94 138 ARG A CA 1
ATOM 1117 C C . ARG A 1 138 ? 4.430 16.007 -19.556 1.00 80.94 138 ARG A C 1
ATOM 1119 O O . ARG A 1 138 ? 5.082 16.525 -18.641 1.00 80.94 138 ARG A O 1
ATOM 1126 N N . PRO A 1 139 ? 3.756 16.744 -20.459 1.00 78.75 139 PRO A N 1
ATOM 1127 C CA . PRO A 1 139 ? 3.717 18.202 -20.406 1.00 78.75 139 PRO A CA 1
ATOM 1128 C C . PRO A 1 139 ? 3.151 18.687 -19.068 1.00 78.75 139 PRO A C 1
ATOM 1130 O O . PRO A 1 139 ? 2.055 18.299 -18.678 1.00 78.75 139 PRO A O 1
ATOM 1133 N N . LYS A 1 140 ? 3.876 19.570 -18.366 1.00 69.25 140 LYS A N 1
ATOM 1134 C CA . LYS A 1 140 ? 3.480 20.057 -17.028 1.00 69.25 140 LYS A CA 1
ATOM 1135 C C . LYS A 1 140 ? 2.091 20.704 -16.983 1.00 69.25 140 LYS A C 1
ATOM 1137 O O . LYS A 1 140 ? 1.471 20.681 -15.930 1.00 69.25 140 LYS A O 1
ATOM 1142 N N . ALA A 1 141 ? 1.614 21.260 -18.097 1.00 64.12 141 ALA A N 1
ATOM 1143 C CA . ALA A 1 141 ? 0.298 21.893 -18.189 1.00 64.12 141 ALA A CA 1
ATOM 1144 C C . ALA A 1 141 ? -0.866 20.909 -17.943 1.00 64.12 141 ALA A C 1
ATOM 1146 O O . ALA A 1 141 ? -1.906 21.297 -17.409 1.00 64.12 141 ALA A O 1
ATOM 1147 N N . GLU A 1 142 ? -0.666 19.633 -18.282 1.00 69.12 142 GLU A N 1
ATOM 1148 C CA . GLU A 1 142 ? -1.655 18.554 -18.144 1.00 69.12 142 GLU A CA 1
ATOM 1149 C C . GLU A 1 142 ? -1.559 17.840 -16.793 1.00 69.12 142 GLU A C 1
ATOM 1151 O O . GLU A 1 142 ? -2.441 17.077 -16.405 1.00 69.12 142 GLU A O 1
ATOM 1156 N N . ILE A 1 143 ? -0.475 18.084 -16.064 1.00 74.00 143 ILE A N 1
ATOM 1157 C CA . ILE A 1 143 ? -0.209 17.425 -14.801 1.00 74.00 143 ILE A CA 1
ATOM 1158 C C . ILE A 1 143 ? -1.016 18.116 -13.697 1.00 74.00 143 ILE A C 1
ATOM 1160 O O . ILE A 1 143 ? -0.987 19.339 -13.542 1.00 74.00 143 ILE A O 1
ATOM 1164 N N . ARG A 1 144 ? -1.727 17.315 -12.904 1.00 78.06 144 ARG A N 1
ATOM 1165 C CA . ARG A 1 144 ? -2.469 17.757 -11.719 1.00 78.06 144 ARG A CA 1
ATOM 1166 C C . ARG A 1 144 ? -2.010 16.958 -10.500 1.00 78.06 144 ARG A C 1
ATOM 1168 O O . ARG A 1 144 ? -1.729 15.762 -10.619 1.00 78.06 144 ARG A O 1
ATOM 1175 N N . GLY A 1 145 ? -1.928 17.626 -9.353 1.00 80.88 145 GLY A N 1
ATOM 1176 C CA . GLY A 1 145 ? -1.533 17.034 -8.079 1.00 80.88 145 GLY A CA 1
ATOM 1177 C C . GLY A 1 145 ? -0.018 16.895 -7.858 1.00 80.88 145 GLY A C 1
ATOM 1178 O O . GLY A 1 145 ? 0.811 17.270 -8.707 1.00 80.88 145 GLY A O 1
ATOM 1179 N N . PRO A 1 146 ? 0.376 16.300 -6.719 1.00 86.69 146 PRO A N 1
ATOM 1180 C CA . PRO A 1 146 ? 1.761 16.265 -6.279 1.00 86.69 146 PRO A CA 1
ATOM 1181 C C . PRO A 1 146 ? 2.621 15.330 -7.137 1.00 86.69 146 PRO A C 1
ATOM 1183 O O . PRO A 1 146 ? 2.313 14.161 -7.361 1.00 86.69 146 PRO A O 1
ATOM 1186 N N . GLN A 1 147 ? 3.773 15.835 -7.585 1.00 89.00 147 GLN A N 1
ATOM 1187 C CA . GLN A 1 147 ? 4.686 15.071 -8.449 1.00 89.00 147 GLN A CA 1
ATOM 1188 C C . GLN A 1 147 ? 5.633 14.163 -7.684 1.00 89.00 147 GLN A C 1
ATOM 1190 O O . GLN A 1 147 ? 6.042 13.109 -8.178 1.00 89.00 147 GLN A O 1
ATOM 1195 N N . ARG A 1 148 ? 6.041 14.608 -6.499 1.00 91.25 148 ARG A N 1
ATOM 1196 C CA . ARG A 1 148 ? 6.988 13.908 -5.640 1.00 91.25 148 ARG A CA 1
ATOM 1197 C C . ARG A 1 148 ? 6.552 14.090 -4.205 1.00 91.25 148 ARG A C 1
ATOM 1199 O O . ARG A 1 148 ? 6.399 15.221 -3.761 1.00 91.25 148 ARG A O 1
ATOM 1206 N N . LEU A 1 149 ? 6.428 12.987 -3.485 1.00 91.81 149 LEU A N 1
ATOM 1207 C CA . LEU A 1 149 ? 6.100 12.995 -2.069 1.00 91.81 149 LEU A CA 1
ATOM 1208 C C . LEU A 1 149 ? 7.209 12.311 -1.265 1.00 91.81 149 LEU A C 1
ATOM 1210 O O . LEU A 1 149 ? 7.697 11.262 -1.697 1.00 91.81 149 LEU A O 1
ATOM 1214 N N . PRO A 1 150 ? 7.636 12.862 -0.115 1.00 92.25 150 PRO A N 1
ATOM 1215 C CA . PRO A 1 150 ? 8.596 12.200 0.764 1.00 92.25 150 PRO A CA 1
ATOM 1216 C C . PRO A 1 150 ? 8.029 10.884 1.309 1.00 92.25 150 PRO A C 1
ATOM 1218 O O . PRO A 1 150 ? 6.997 10.874 1.968 1.00 92.25 150 PRO A O 1
ATOM 1221 N N . GLY A 1 151 ? 8.721 9.769 1.060 1.00 90.38 151 GLY A N 1
ATOM 1222 C CA . GLY A 1 151 ? 8.207 8.429 1.363 1.00 90.38 151 GLY A CA 1
ATOM 1223 C C . GLY A 1 151 ? 7.908 8.212 2.845 1.00 90.38 151 GLY A C 1
ATOM 1224 O O . GLY A 1 151 ? 6.815 7.775 3.166 1.00 90.38 151 GLY A O 1
ATOM 1225 N N . GLY A 1 152 ? 8.839 8.582 3.733 1.00 89.00 152 GLY A N 1
ATOM 1226 C CA . GLY A 1 152 ? 8.647 8.414 5.180 1.00 89.00 152 GLY A CA 1
ATOM 1227 C C . GLY A 1 152 ? 7.445 9.200 5.705 1.00 89.00 152 GLY A C 1
ATOM 1228 O O . GLY A 1 152 ? 6.589 8.632 6.358 1.00 89.00 152 GLY A O 1
ATOM 1229 N N . MET A 1 153 ? 7.317 10.471 5.312 1.00 90.75 153 MET A N 1
ATOM 1230 C CA . MET A 1 153 ? 6.201 11.324 5.735 1.00 90.75 153 MET A CA 1
ATOM 1231 C C . MET A 1 153 ? 4.841 10.773 5.291 1.00 90.75 153 MET A C 1
ATOM 1233 O O . MET A 1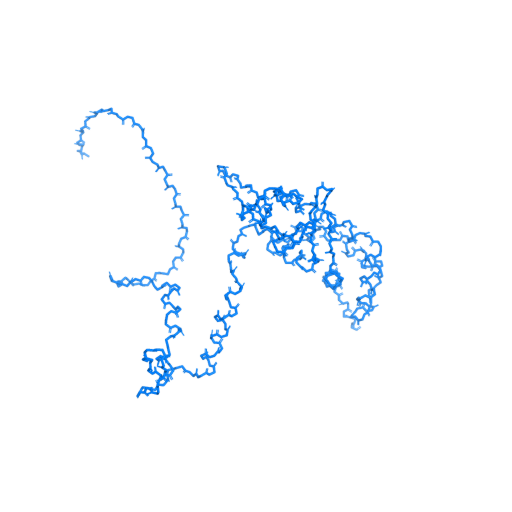 153 ? 3.905 10.750 6.081 1.00 90.75 153 MET A O 1
ATOM 1237 N N . VAL A 1 154 ? 4.727 10.319 4.038 1.00 91.75 154 VAL A N 1
ATOM 1238 C CA . VAL A 1 154 ? 3.473 9.746 3.523 1.00 91.75 154 VAL A CA 1
ATOM 1239 C C . VAL A 1 154 ? 3.155 8.421 4.210 1.00 91.75 154 VAL A C 1
ATOM 1241 O O . VAL A 1 154 ? 2.012 8.181 4.581 1.00 91.75 154 VAL A O 1
ATOM 1244 N N . GLU A 1 155 ? 4.151 7.556 4.382 1.00 91.44 155 GLU A N 1
ATOM 1245 C CA . GLU A 1 155 ? 3.975 6.263 5.043 1.00 91.44 155 GLU A CA 1
ATOM 1246 C C . GLU A 1 155 ? 3.553 6.433 6.507 1.00 91.44 155 GLU A C 1
ATOM 1248 O O . GLU A 1 155 ? 2.578 5.812 6.928 1.00 91.44 155 GLU A O 1
ATOM 1253 N N . ASP A 1 156 ? 4.211 7.326 7.247 1.00 90.38 156 ASP A N 1
ATOM 1254 C CA . ASP A 1 156 ? 3.879 7.629 8.640 1.00 90.38 156 ASP A CA 1
ATOM 1255 C C . ASP A 1 156 ? 2.474 8.232 8.768 1.00 90.38 156 ASP A C 1
ATOM 1257 O O . ASP A 1 156 ? 1.729 7.858 9.674 1.00 90.38 156 ASP A O 1
ATOM 1261 N N . ALA A 1 157 ? 2.076 9.109 7.837 1.00 91.25 157 ALA A N 1
ATOM 1262 C CA . ALA A 1 157 ? 0.732 9.683 7.801 1.00 91.25 157 ALA A CA 1
ATOM 1263 C C . ALA A 1 157 ? -0.344 8.612 7.562 1.00 91.25 157 ALA A C 1
ATOM 1265 O O . ALA A 1 157 ? -1.342 8.575 8.279 1.00 91.25 157 ALA A O 1
ATOM 1266 N N . VAL A 1 158 ? -0.129 7.699 6.606 1.00 91.00 158 VAL A N 1
ATOM 1267 C CA . VAL A 1 158 ? -1.077 6.606 6.330 1.00 91.00 158 VAL A CA 1
ATOM 1268 C C . VAL A 1 158 ? -1.176 5.651 7.518 1.00 91.00 158 VAL A C 1
ATOM 1270 O O . VAL A 1 158 ? -2.277 5.273 7.909 1.00 91.00 158 VAL A O 1
ATOM 1273 N N . VAL A 1 159 ? -0.051 5.275 8.129 1.00 89.88 159 VAL A N 1
ATOM 1274 C CA . VAL A 1 159 ? -0.062 4.410 9.320 1.00 89.88 159 VAL A CA 1
ATOM 1275 C C . VAL A 1 159 ? -0.732 5.119 10.502 1.00 89.88 159 VAL A C 1
ATOM 1277 O O . VAL A 1 159 ? -1.490 4.492 11.239 1.00 89.88 159 VAL A O 1
ATOM 1280 N N . GLY A 1 160 ? -0.499 6.422 10.675 1.00 88.88 160 GLY A N 1
ATOM 1281 C CA . GLY A 1 160 ? -1.186 7.245 11.671 1.00 88.88 160 GLY A CA 1
ATOM 1282 C C . GLY A 1 160 ? -2.702 7.255 11.482 1.00 88.88 160 GLY A C 1
ATOM 1283 O O . GLY A 1 160 ? -3.441 7.065 12.446 1.00 88.88 160 GLY A O 1
ATOM 1284 N N . GLU A 1 161 ? -3.165 7.389 10.241 1.00 87.31 161 GLU A N 1
ATOM 1285 C CA . GLU A 1 161 ? -4.593 7.373 9.928 1.00 87.31 161 GLU A CA 1
ATOM 1286 C C . GLU A 1 161 ? -5.221 5.992 10.151 1.00 87.31 161 GLU A C 1
ATOM 1288 O O . GLU A 1 161 ? -6.291 5.889 10.749 1.00 87.31 161 GLU A O 1
ATOM 1293 N N . ILE A 1 162 ? -4.522 4.912 9.781 1.00 86.44 162 ILE A N 1
ATOM 1294 C CA . ILE A 1 162 ? -4.949 3.542 10.102 1.00 86.44 162 ILE A CA 1
ATOM 1295 C C . ILE A 1 162 ? -5.123 3.384 11.618 1.00 86.44 162 ILE A C 1
ATOM 1297 O O . ILE A 1 162 ? -6.162 2.904 12.063 1.00 86.44 162 ILE A O 1
ATOM 1301 N N . ARG A 1 163 ? -4.156 3.838 12.429 1.00 85.81 163 ARG A N 1
ATOM 1302 C CA . ARG A 1 163 ? -4.260 3.789 13.900 1.00 85.81 163 ARG A CA 1
ATOM 1303 C C . ARG A 1 163 ? -5.468 4.562 14.418 1.00 85.81 163 ARG A C 1
ATOM 1305 O O . ARG A 1 163 ? -6.162 4.077 15.307 1.00 85.81 163 ARG A O 1
ATOM 1312 N N . ARG A 1 164 ? -5.720 5.758 13.878 1.00 84.75 164 ARG A N 1
ATOM 1313 C CA . ARG A 1 164 ? -6.863 6.594 14.267 1.00 84.75 164 ARG A CA 1
ATOM 1314 C C . ARG A 1 164 ? -8.183 5.876 13.987 1.00 84.75 164 ARG A C 1
ATOM 1316 O O . ARG A 1 164 ? -9.038 5.801 14.867 1.00 84.75 164 ARG A O 1
ATOM 1323 N N . LEU A 1 165 ? -8.316 5.296 12.796 1.00 81.50 165 LEU A N 1
ATOM 1324 C CA . LEU A 1 165 ? -9.517 4.574 12.381 1.00 81.50 165 LEU A CA 1
ATOM 1325 C C . LEU A 1 165 ? -9.732 3.295 13.200 1.00 81.50 165 LEU A C 1
ATOM 1327 O O . LEU A 1 165 ? -10.851 3.039 13.627 1.00 81.50 165 LEU A O 1
ATOM 1331 N N . LEU A 1 166 ? -8.680 2.535 13.513 1.00 78.19 166 LEU A N 1
ATOM 1332 C CA . LEU A 1 166 ? -8.799 1.329 14.348 1.00 78.19 166 LEU A CA 1
ATOM 1333 C C . LEU A 1 166 ? -9.271 1.623 15.783 1.00 78.19 166 LEU A C 1
ATOM 1335 O O . LEU A 1 166 ? -9.871 0.756 16.408 1.00 78.19 166 LEU A O 1
ATOM 1339 N N . ARG A 1 167 ? -9.036 2.836 16.300 1.00 79.50 167 ARG A N 1
ATOM 1340 C CA . ARG A 1 167 ? -9.497 3.275 17.633 1.00 79.50 167 ARG A CA 1
ATOM 1341 C C . ARG A 1 167 ? -10.931 3.819 17.645 1.00 79.50 167 ARG A C 1
ATOM 1343 O O . ARG A 1 167 ? -11.435 4.183 18.701 1.00 79.50 167 ARG A O 1
ATOM 1350 N N . THR A 1 168 ? -11.565 3.924 16.482 1.00 81.25 168 THR A N 1
ATOM 1351 C CA . THR A 1 168 ? -12.884 4.541 16.315 1.00 81.25 168 THR A CA 1
ATOM 1352 C C . THR A 1 168 ? -13.976 3.481 16.568 1.00 81.25 168 THR A C 1
ATOM 1354 O O . THR A 1 168 ? -13.898 2.394 15.982 1.00 81.25 168 THR A O 1
ATOM 1357 N N . PRO A 1 169 ? -14.977 3.731 17.440 1.00 73.12 169 PRO A N 1
ATOM 1358 C CA . PRO A 1 169 ? -15.955 2.715 17.856 1.00 73.12 169 PRO A CA 1
ATOM 1359 C C . PRO A 1 169 ? -16.777 2.155 16.686 1.00 73.12 169 PRO A C 1
ATOM 1361 O O . PRO A 1 169 ? -17.145 0.986 16.680 1.00 73.12 169 PRO A O 1
ATOM 1364 N N . GLU A 1 170 ? -16.978 2.936 15.629 1.00 78.44 170 GLU A N 1
ATOM 1365 C CA . GLU A 1 170 ? -17.641 2.523 14.394 1.00 78.44 170 GLU A CA 1
ATOM 1366 C C . GLU A 1 170 ? -16.904 1.371 13.699 1.00 78.44 170 GLU A C 1
ATOM 1368 O O . GLU A 1 170 ? -17.536 0.471 13.135 1.00 78.44 170 GLU A O 1
ATOM 1373 N N . VAL A 1 171 ? -15.567 1.376 13.749 1.00 76.38 171 VAL A N 1
ATOM 1374 C CA . VAL A 1 171 ? -14.742 0.294 13.205 1.00 76.38 171 VAL A CA 1
ATOM 1375 C C . VAL A 1 171 ? -14.857 -0.939 14.090 1.00 76.38 171 VAL A C 1
ATOM 1377 O O . VAL A 1 171 ? -15.086 -2.022 13.555 1.00 76.38 171 VAL A O 1
ATOM 1380 N N . ALA A 1 172 ? -14.810 -0.790 15.417 1.00 73.56 172 ALA A N 1
ATOM 1381 C CA . ALA A 1 172 ? -15.008 -1.900 16.352 1.00 73.56 172 ALA A CA 1
ATOM 1382 C C . ALA A 1 172 ? -16.390 -2.562 16.177 1.00 73.56 172 ALA A C 1
ATOM 1384 O O . ALA A 1 172 ? -16.472 -3.781 16.023 1.00 73.56 172 ALA A O 1
ATOM 1385 N N . ALA A 1 173 ? -17.460 -1.769 16.074 1.00 75.38 173 ALA A N 1
ATOM 1386 C CA . ALA A 1 173 ? -18.821 -2.242 15.817 1.00 75.38 173 ALA A CA 1
ATOM 1387 C C . ALA A 1 173 ? -18.966 -2.926 14.446 1.00 75.38 173 ALA A C 1
ATOM 1389 O O . ALA A 1 173 ? -19.737 -3.870 14.261 1.00 75.38 173 ALA A O 1
ATOM 1390 N N . ARG A 1 174 ? -18.246 -2.446 13.428 1.00 76.06 174 ARG A N 1
ATOM 1391 C CA . ARG A 1 174 ? -18.285 -3.045 12.087 1.00 76.06 174 ARG A CA 1
ATOM 1392 C C . ARG A 1 174 ? -17.507 -4.355 12.021 1.00 76.06 174 ARG A C 1
ATOM 1394 O O . ARG A 1 174 ? -17.963 -5.314 11.395 1.00 76.06 174 ARG A O 1
ATOM 1401 N N . VAL A 1 175 ? -16.362 -4.394 12.684 1.00 75.25 175 VAL A N 1
ATOM 1402 C CA . VAL A 1 175 ? -15.532 -5.583 12.842 1.00 75.25 175 VAL A CA 1
ATOM 1403 C C . VAL A 1 175 ? -16.282 -6.646 13.645 1.00 75.25 175 VAL A C 1
ATOM 1405 O O . VAL A 1 175 ? -16.343 -7.787 13.196 1.00 75.25 175 VAL A O 1
ATOM 1408 N N . SER A 1 176 ? -16.951 -6.274 14.742 1.00 74.31 176 SER A N 1
ATOM 1409 C CA . SER A 1 176 ? -17.761 -7.199 15.547 1.00 74.31 176 SER A CA 1
ATOM 1410 C C . SER A 1 176 ? -18.891 -7.831 14.736 1.00 74.31 176 SER A C 1
ATOM 1412 O O . SER A 1 176 ? -19.071 -9.044 14.777 1.00 74.31 176 SER A O 1
ATOM 1414 N N . ARG A 1 177 ? -19.597 -7.055 13.902 1.00 77.50 177 ARG A N 1
ATOM 1415 C CA . ARG A 1 177 ? -20.614 -7.595 12.980 1.00 77.50 177 ARG A CA 1
ATOM 1416 C C . ARG A 1 177 ? -20.052 -8.604 11.980 1.00 77.50 177 ARG A C 1
ATOM 1418 O O . ARG A 1 177 ? -20.742 -9.563 11.648 1.00 77.50 177 ARG A O 1
ATOM 1425 N N . THR A 1 178 ? -18.832 -8.382 11.499 1.00 75.19 178 THR A N 1
ATOM 1426 C CA . THR A 1 178 ? -18.179 -9.276 10.531 1.00 75.19 178 THR A CA 1
ATOM 1427 C C . THR A 1 178 ? -17.722 -10.562 11.219 1.00 75.19 178 THR A C 1
ATOM 1429 O O . THR A 1 178 ? -18.001 -11.652 10.730 1.00 75.19 178 THR A O 1
ATOM 1432 N N . LEU A 1 179 ? -17.109 -10.433 12.399 1.00 74.06 179 LEU A N 1
ATOM 1433 C CA . LEU A 1 179 ? -16.596 -11.548 13.193 1.00 74.06 179 LEU A CA 1
ATOM 1434 C C . LEU A 1 179 ? -17.677 -12.370 13.884 1.00 74.06 179 LEU A C 1
ATOM 1436 O O . LEU A 1 179 ? -17.430 -13.533 14.163 1.00 74.06 179 LEU A O 1
ATOM 1440 N N . ARG A 1 180 ? -18.879 -11.830 14.115 1.00 75.25 180 ARG A N 1
ATOM 1441 C CA . ARG A 1 180 ? -19.994 -12.571 14.735 1.00 75.25 180 ARG A CA 1
ATOM 1442 C C . ARG A 1 180 ? -20.300 -13.908 14.056 1.00 75.25 180 ARG A C 1
ATOM 1444 O O . ARG A 1 180 ? -20.778 -14.811 14.732 1.00 75.25 180 ARG A O 1
ATOM 1451 N N . LYS A 1 181 ? -20.049 -14.030 12.747 1.00 72.00 181 LYS A N 1
ATOM 1452 C CA . LYS A 1 181 ? -20.249 -15.283 12.003 1.00 72.00 181 LYS A CA 1
ATOM 1453 C C . LYS A 1 181 ? -19.222 -16.360 12.366 1.00 72.00 181 LYS A C 1
ATOM 1455 O O . LYS A 1 181 ? -19.591 -17.525 12.447 1.00 72.00 181 LYS A O 1
ATOM 1460 N N . ASP A 1 182 ? -17.980 -15.962 12.630 1.00 71.69 182 ASP A N 1
ATOM 1461 C CA . ASP A 1 182 ? -16.857 -16.883 12.848 1.00 71.69 182 ASP A CA 1
ATOM 1462 C C . ASP A 1 182 ? -16.522 -17.062 14.343 1.00 71.69 182 ASP A C 1
ATOM 1464 O O . ASP A 1 182 ? -16.055 -18.118 14.772 1.00 71.69 182 ASP A O 1
ATOM 1468 N N . ARG A 1 183 ? -16.757 -16.020 15.151 1.00 68.50 183 ARG A N 1
ATOM 1469 C CA . ARG A 1 183 ? -16.444 -15.909 16.584 1.00 68.50 183 ARG A CA 1
ATOM 1470 C C . ARG A 1 183 ? -17.550 -15.148 17.337 1.00 68.50 183 ARG A C 1
ATOM 1472 O O . ARG A 1 183 ? -17.379 -13.971 17.663 1.00 68.50 183 ARG A O 1
ATOM 1479 N N . PRO A 1 184 ? -18.700 -15.790 17.621 1.00 71.19 184 PRO A N 1
ATOM 1480 C CA . PRO A 1 184 ? -19.795 -15.169 18.374 1.00 71.19 184 PRO A CA 1
ATOM 1481 C C . PRO 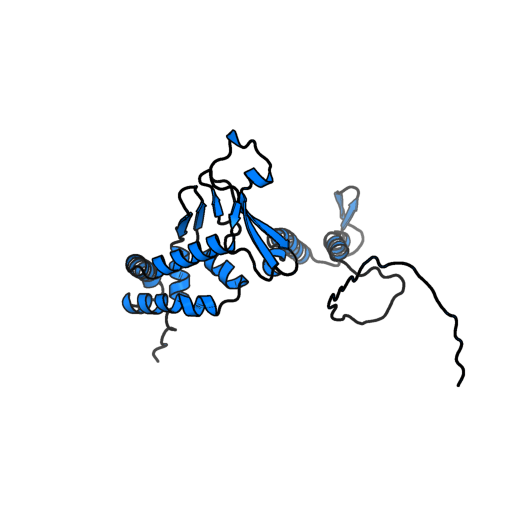A 1 184 ? -19.453 -14.915 19.853 1.00 71.19 184 PRO A C 1
ATOM 1483 O O . PRO A 1 184 ? -20.152 -14.158 20.519 1.00 71.19 184 PRO A O 1
ATOM 1486 N N . ASP A 1 185 ? -18.377 -15.523 20.356 1.00 72.44 185 ASP A N 1
ATOM 1487 C CA . ASP A 1 185 ? -17.855 -15.381 21.717 1.00 72.44 185 ASP A CA 1
ATOM 1488 C C . ASP A 1 185 ? -17.202 -14.014 21.991 1.00 72.44 185 ASP A C 1
ATOM 1490 O O . ASP A 1 185 ? -17.035 -13.624 23.147 1.00 72.44 185 ASP A O 1
ATOM 1494 N N . LEU A 1 186 ? -16.847 -13.261 20.946 1.00 69.56 186 LEU A N 1
ATOM 1495 C CA . LEU A 1 186 ? -16.158 -11.980 21.080 1.00 69.56 186 LEU A CA 1
ATOM 1496 C C . LEU A 1 186 ? -17.147 -10.808 21.134 1.00 69.56 186 LEU A C 1
ATOM 1498 O O . LEU A 1 186 ? -17.771 -10.433 20.138 1.00 69.56 186 LEU A O 1
ATOM 1502 N N . GLY A 1 187 ? -17.246 -10.185 22.308 1.00 72.38 187 GLY A N 1
ATOM 1503 C CA . GLY A 1 187 ? -17.973 -8.930 22.498 1.00 72.38 187 GLY A CA 1
ATOM 1504 C C . GLY A 1 187 ? -17.251 -7.717 21.894 1.00 72.38 187 GLY A C 1
ATOM 1505 O O . GLY A 1 187 ? -16.034 -7.713 21.708 1.00 72.38 187 GLY A O 1
ATOM 1506 N N . GLU A 1 188 ? -17.997 -6.641 21.638 1.00 72.38 188 GLU A N 1
ATOM 1507 C CA . GLU A 1 188 ? -17.469 -5.395 21.056 1.00 72.38 188 GLU A CA 1
ATOM 1508 C C . GLU A 1 188 ? -16.356 -4.760 21.908 1.00 72.38 188 GLU A C 1
ATOM 1510 O O . GLU A 1 188 ? -15.350 -4.299 21.370 1.00 72.38 188 GLU A O 1
ATOM 1515 N N . ALA A 1 189 ? -16.477 -4.828 23.238 1.00 74.75 189 ALA A N 1
ATOM 1516 C CA . ALA A 1 189 ? -15.459 -4.343 24.169 1.00 74.75 189 ALA A CA 1
ATOM 1517 C C . ALA A 1 189 ? -14.137 -5.128 24.071 1.00 74.75 189 ALA A C 1
ATOM 1519 O O . ALA A 1 189 ? -13.064 -4.528 24.101 1.00 74.75 189 ALA A O 1
ATOM 1520 N N . ALA A 1 190 ? -14.202 -6.454 23.897 1.00 74.12 190 ALA A N 1
ATOM 1521 C CA . ALA A 1 190 ? -13.015 -7.294 23.729 1.00 74.12 190 ALA A CA 1
ATOM 1522 C C . ALA A 1 190 ? -12.309 -6.998 22.398 1.00 74.12 190 ALA A C 1
ATOM 1524 O O . ALA A 1 190 ? -11.090 -6.872 22.359 1.00 74.12 190 ALA A O 1
ATOM 1525 N N . ILE A 1 191 ? -13.077 -6.794 21.322 1.00 73.06 191 ILE A N 1
ATOM 1526 C CA . ILE A 1 191 ? -12.542 -6.404 20.010 1.00 73.06 191 ILE A CA 1
ATOM 1527 C C . ILE A 1 191 ? -11.874 -5.030 20.091 1.00 73.06 191 ILE A C 1
ATOM 1529 O O . ILE A 1 191 ? -10.754 -4.866 19.614 1.00 73.06 191 ILE A O 1
ATOM 1533 N N . SER A 1 192 ? -12.517 -4.054 20.734 1.00 73.12 192 SER A N 1
ATOM 1534 C CA . SER A 1 192 ? -11.921 -2.731 20.933 1.00 73.12 192 SER A CA 1
ATOM 1535 C C . SER A 1 192 ? -10.621 -2.803 21.744 1.00 73.12 192 SER A C 1
ATOM 1537 O O . SER A 1 192 ? -9.673 -2.092 21.420 1.00 73.12 192 SER A O 1
ATOM 1539 N N . ALA A 1 193 ? -10.549 -3.666 22.763 1.00 76.62 193 ALA A N 1
ATOM 1540 C CA . ALA A 1 193 ? -9.341 -3.881 23.561 1.00 76.62 193 ALA A CA 1
ATOM 1541 C C . ALA A 1 193 ? -8.231 -4.618 22.788 1.00 76.62 193 ALA A C 1
ATOM 1543 O O . ALA A 1 193 ? -7.056 -4.317 22.965 1.00 76.62 193 ALA A O 1
ATOM 1544 N N . SER A 1 194 ? -8.570 -5.544 21.890 1.00 72.00 194 SER A N 1
ATOM 1545 C CA . SER A 1 194 ? -7.590 -6.149 20.978 1.00 72.00 194 SER A CA 1
ATOM 1546 C C . SER A 1 194 ? -7.049 -5.122 19.981 1.00 72.00 194 SER A C 1
ATOM 1548 O O . SER A 1 194 ? -5.850 -5.086 19.722 1.00 72.00 194 SER A O 1
ATOM 1550 N N . LEU A 1 195 ? -7.894 -4.233 19.451 1.00 71.25 195 LEU A N 1
ATOM 1551 C CA . LEU A 1 195 ?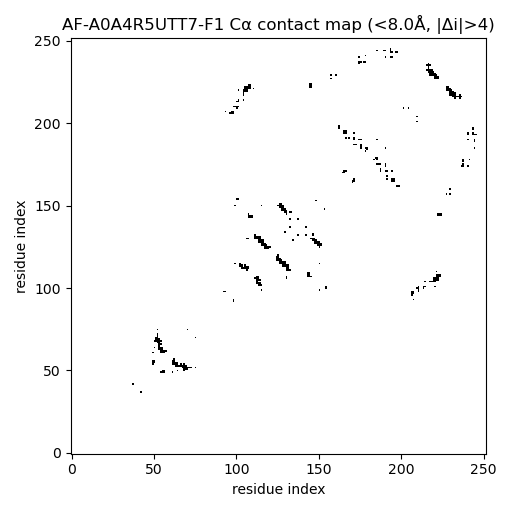 -7.480 -3.216 18.477 1.00 71.25 195 LEU A CA 1
ATOM 1552 C C . LEU A 1 195 ? -6.503 -2.180 19.058 1.00 71.25 195 LEU A C 1
ATOM 1554 O O . LEU A 1 195 ? -5.698 -1.623 18.309 1.00 71.25 195 LEU A O 1
ATOM 1558 N N . THR A 1 196 ? -6.494 -1.950 20.377 1.00 75.00 196 THR A N 1
ATOM 1559 C CA . THR A 1 196 ? -5.491 -1.075 21.013 1.00 75.00 196 THR A CA 1
ATOM 1560 C C . THR A 1 196 ? -4.095 -1.701 21.062 1.00 75.00 196 THR A C 1
ATOM 1562 O O . THR A 1 196 ? -3.111 -0.962 21.073 1.00 75.00 196 THR A O 1
ATOM 1565 N N . GLN A 1 197 ? -3.976 -3.030 20.974 1.00 77.50 197 GLN A N 1
ATOM 1566 C CA . GLN A 1 197 ? -2.689 -3.742 20.900 1.00 77.50 197 GLN A CA 1
ATOM 1567 C C . GLN A 1 197 ? -2.030 -3.653 19.510 1.00 77.50 197 GLN A C 1
ATOM 1569 O O . GLN A 1 197 ? -0.927 -4.162 19.297 1.00 77.50 197 GLN A O 1
ATOM 1574 N N . PHE A 1 198 ? -2.682 -2.996 18.540 1.00 80.06 198 PHE A N 1
ATOM 1575 C CA . PHE A 1 198 ? -2.191 -2.899 17.163 1.00 80.06 198 PHE A CA 1
ATOM 1576 C C . PHE A 1 198 ? -0.827 -2.211 17.094 1.00 80.06 198 PHE A C 1
ATOM 1578 O O . PHE A 1 198 ? 0.010 -2.592 16.280 1.00 80.06 198 PHE A O 1
ATOM 1585 N N . ASP A 1 199 ? -0.581 -1.224 17.958 1.00 81.44 199 ASP A N 1
ATOM 1586 C CA . ASP A 1 199 ? 0.677 -0.478 17.969 1.00 81.44 199 ASP A CA 1
ATOM 1587 C C . ASP A 1 199 ? 1.874 -1.341 18.377 1.00 81.44 199 ASP A C 1
ATOM 1589 O O . ASP A 1 199 ? 2.956 -1.201 17.798 1.00 81.44 199 ASP A O 1
ATOM 1593 N N . ASP A 1 200 ? 1.684 -2.253 19.328 1.00 82.44 200 ASP A N 1
ATOM 1594 C CA . ASP A 1 200 ? 2.741 -3.149 19.793 1.00 82.44 200 ASP A CA 1
ATOM 1595 C C . ASP A 1 200 ? 3.012 -4.247 18.767 1.00 82.44 200 ASP A C 1
ATOM 1597 O O . ASP A 1 200 ? 4.169 -4.482 18.406 1.00 82.44 200 ASP A O 1
ATOM 1601 N N . MET A 1 201 ? 1.950 -4.819 18.185 1.00 83.69 201 MET A N 1
ATOM 1602 C CA . MET A 1 201 ? 2.068 -5.717 17.037 1.00 83.69 201 MET A CA 1
ATOM 1603 C C . MET A 1 201 ? 2.828 -5.025 15.897 1.00 83.69 201 MET A C 1
ATOM 1605 O O . MET A 1 201 ? 3.814 -5.557 15.397 1.00 83.69 201 MET A O 1
ATOM 1609 N N . TRP A 1 202 ? 2.431 -3.811 15.506 1.00 85.50 202 TRP A N 1
ATOM 1610 C CA . TRP A 1 202 ? 3.036 -3.087 14.387 1.00 85.50 202 TRP A CA 1
ATOM 1611 C C . TRP A 1 202 ? 4.543 -2.854 14.558 1.00 85.50 202 TRP A C 1
ATOM 1613 O O . TRP A 1 202 ? 5.296 -2.954 13.585 1.00 85.50 202 TRP A O 1
ATOM 1623 N N . LYS A 1 203 ? 4.992 -2.558 15.785 1.00 85.25 203 LYS A N 1
ATOM 1624 C CA . LYS A 1 203 ? 6.416 -2.379 16.119 1.00 85.25 203 LYS A CA 1
ATOM 1625 C C . LYS A 1 203 ? 7.201 -3.691 16.100 1.00 85.25 203 LYS A C 1
ATOM 1627 O O . LYS A 1 203 ? 8.387 -3.661 15.784 1.00 85.25 203 LYS A O 1
ATOM 1632 N N . ALA A 1 204 ? 6.559 -4.809 16.435 1.00 84.31 204 ALA A N 1
ATOM 1633 C CA . ALA A 1 204 ? 7.177 -6.132 16.416 1.00 84.31 204 ALA A CA 1
ATOM 1634 C C . ALA A 1 204 ? 7.318 -6.711 14.993 1.00 84.31 204 ALA A C 1
ATOM 1636 O O . ALA A 1 204 ? 8.200 -7.534 14.752 1.00 84.31 204 ALA A O 1
ATOM 1637 N N . LEU A 1 205 ? 6.481 -6.275 14.042 1.00 83.12 205 LEU A N 1
ATOM 1638 C CA . LEU A 1 205 ? 6.495 -6.773 12.664 1.00 83.12 205 LEU A CA 1
ATOM 1639 C C . LEU A 1 205 ? 7.741 -6.337 11.885 1.00 83.12 205 LEU A C 1
ATOM 1641 O O . LEU A 1 205 ? 8.138 -5.168 11.881 1.00 83.12 205 LEU A O 1
ATOM 1645 N N . ILE A 1 206 ? 8.293 -7.264 11.100 1.00 81.06 206 ILE A N 1
ATOM 1646 C CA . ILE A 1 206 ? 9.348 -6.933 10.136 1.00 81.06 206 ILE A CA 1
ATOM 1647 C C . ILE A 1 206 ? 8.780 -6.092 8.970 1.00 81.06 206 ILE A C 1
ATOM 1649 O O . ILE A 1 206 ? 7.609 -6.243 8.608 1.00 81.06 206 ILE A O 1
ATOM 1653 N N . PRO A 1 207 ? 9.590 -5.258 8.281 1.00 82.06 207 PRO A N 1
ATOM 1654 C CA . PRO A 1 207 ? 9.098 -4.363 7.222 1.00 82.06 207 PRO A CA 1
ATOM 1655 C C . PRO A 1 207 ? 8.327 -5.058 6.086 1.00 82.06 207 PRO A C 1
ATOM 1657 O O . PRO A 1 207 ? 7.413 -4.490 5.487 1.00 82.06 207 PRO A O 1
ATOM 1660 N N . ALA A 1 208 ? 8.681 -6.307 5.772 1.00 78.00 208 ALA A N 1
ATOM 1661 C CA . ALA A 1 208 ? 7.972 -7.098 4.771 1.00 78.00 208 ALA A CA 1
ATOM 1662 C C . ALA A 1 208 ? 6.540 -7.450 5.207 1.00 78.00 208 ALA A C 1
ATOM 1664 O O . ALA A 1 208 ? 5.627 -7.438 4.378 1.00 78.00 208 ALA A O 1
ATOM 1665 N N . GLU A 1 209 ? 6.340 -7.740 6.492 1.00 81.31 209 GLU A N 1
ATOM 1666 C CA . GLU A 1 209 ? 5.036 -8.058 7.073 1.00 81.31 209 GLU A CA 1
ATOM 1667 C C . GLU A 1 209 ? 4.191 -6.807 7.252 1.00 81.31 209 GLU A C 1
ATOM 1669 O O . GLU A 1 209 ? 3.030 -6.824 6.853 1.00 81.31 209 GLU A O 1
ATOM 1674 N N . GLN A 1 210 ? 4.785 -5.695 7.694 1.00 86.38 210 GLN A N 1
ATOM 1675 C CA . GLN A 1 210 ? 4.118 -4.389 7.695 1.00 86.38 210 GLN A CA 1
ATOM 1676 C C . GLN A 1 210 ? 3.527 -4.084 6.311 1.00 86.38 210 GLN A C 1
ATOM 1678 O O . GLN A 1 210 ? 2.339 -3.800 6.187 1.00 86.38 210 GLN A O 1
ATOM 1683 N N . ALA A 1 211 ? 4.304 -4.262 5.236 1.00 84.75 211 ALA A N 1
ATOM 1684 C CA . ALA A 1 211 ? 3.811 -4.061 3.873 1.00 84.75 211 ALA A CA 1
ATOM 1685 C C . ALA A 1 211 ? 2.683 -5.037 3.472 1.00 84.75 211 ALA A C 1
ATOM 1687 O O . ALA A 1 211 ? 1.841 -4.697 2.639 1.00 84.75 211 ALA A O 1
ATOM 1688 N N . ARG A 1 212 ? 2.664 -6.269 4.003 1.00 83.69 212 ARG A N 1
ATOM 1689 C CA . ARG A 1 212 ? 1.558 -7.222 3.778 1.00 83.69 212 ARG A CA 1
ATOM 1690 C C . ARG A 1 212 ? 0.296 -6.774 4.507 1.00 83.69 212 ARG A C 1
ATOM 1692 O O . ARG A 1 212 ? -0.763 -6.780 3.889 1.00 83.69 212 ARG A O 1
ATOM 1699 N N . VAL A 1 213 ? 0.430 -6.340 5.757 1.00 85.75 213 VAL A N 1
ATOM 1700 C CA . VAL A 1 213 ? -0.670 -5.808 6.567 1.00 85.75 213 VAL A CA 1
ATOM 1701 C C . VAL A 1 213 ? -1.278 -4.570 5.906 1.00 85.75 213 VAL A C 1
ATOM 1703 O O . VAL A 1 213 ? -2.489 -4.532 5.712 1.00 85.75 213 VAL A O 1
ATOM 1706 N N . VAL A 1 214 ? -0.463 -3.609 5.444 1.00 88.62 214 VAL A N 1
ATOM 1707 C CA . VAL A 1 214 ? -0.978 -2.434 4.709 1.00 88.62 214 VAL A CA 1
ATOM 1708 C C . VAL A 1 214 ? -1.755 -2.850 3.465 1.00 88.62 214 VAL A C 1
ATOM 1710 O O . VAL A 1 214 ? -2.838 -2.334 3.233 1.00 88.62 214 VAL A O 1
ATOM 1713 N N . ARG A 1 215 ? -1.247 -3.795 2.666 1.00 87.38 215 ARG A N 1
ATOM 1714 C CA . ARG A 1 215 ? -1.954 -4.268 1.460 1.00 87.38 215 ARG A CA 1
ATOM 1715 C C . ARG A 1 215 ? -3.292 -4.940 1.757 1.00 87.38 215 ARG A C 1
ATOM 1717 O O . ARG A 1 215 ? -4.175 -4.920 0.905 1.00 87.38 215 ARG A O 1
ATOM 1724 N N . LEU A 1 216 ? -3.417 -5.557 2.927 1.00 86.31 216 LEU A N 1
ATOM 1725 C CA . LEU A 1 216 ? -4.648 -6.190 3.376 1.00 86.31 216 LEU A CA 1
ATOM 1726 C C . LEU A 1 216 ? -5.650 -5.155 3.907 1.00 86.31 216 LEU A C 1
ATOM 1728 O O . LEU A 1 216 ? -6.842 -5.284 3.654 1.00 86.31 216 LEU A O 1
ATOM 1732 N N . LEU A 1 217 ? -5.171 -4.108 4.582 1.00 86.00 217 LEU A N 1
ATOM 1733 C CA . LEU A 1 217 ? -6.012 -3.056 5.156 1.00 86.00 217 LEU A CA 1
ATOM 1734 C C . LEU A 1 217 ? -6.414 -1.964 4.170 1.00 86.00 217 LEU A C 1
ATOM 1736 O O . LEU A 1 217 ? -7.529 -1.461 4.237 1.00 86.00 217 LEU A O 1
ATOM 1740 N N . VAL A 1 218 ? -5.512 -1.561 3.283 1.00 90.06 218 VAL A N 1
ATOM 1741 C CA . VAL A 1 218 ? -5.679 -0.382 2.434 1.00 90.06 218 VAL A CA 1
ATOM 1742 C C . VAL A 1 218 ? -6.105 -0.818 1.038 1.00 90.06 218 VAL A C 1
ATOM 1744 O O . VAL A 1 218 ? -5.462 -1.639 0.379 1.00 90.06 218 VAL A O 1
ATOM 1747 N N . ALA A 1 219 ? -7.220 -0.265 0.574 1.00 89.38 219 ALA A N 1
ATOM 1748 C CA . ALA A 1 219 ? -7.686 -0.429 -0.793 1.00 89.38 219 ALA A CA 1
ATOM 1749 C C . ALA A 1 219 ? -6.906 0.499 -1.722 1.00 89.38 219 ALA A C 1
ATOM 1751 O O . ALA A 1 219 ? -6.352 0.046 -2.726 1.00 89.38 219 ALA A O 1
ATOM 1752 N N . ARG A 1 220 ? -6.843 1.784 -1.359 1.00 92.06 220 ARG A N 1
ATOM 1753 C CA . ARG A 1 220 ? -6.258 2.844 -2.174 1.00 92.06 220 ARG A CA 1
ATOM 1754 C C . ARG A 1 220 ? -5.848 4.028 -1.299 1.00 92.06 220 ARG A C 1
ATOM 1756 O O . ARG A 1 220 ? -6.494 4.325 -0.303 1.00 92.06 220 ARG A O 1
ATOM 1763 N N . VAL A 1 221 ? -4.772 4.704 -1.684 1.00 93.31 221 VAL A N 1
ATOM 1764 C CA . VAL A 1 221 ? -4.375 6.006 -1.142 1.00 93.31 221 VAL A CA 1
ATOM 1765 C C . VAL A 1 221 ? -4.408 7.010 -2.282 1.00 93.31 221 VAL A C 1
ATOM 1767 O O . VAL A 1 221 ? -3.745 6.804 -3.299 1.00 93.31 221 VAL A O 1
ATOM 1770 N N . THR A 1 222 ? -5.163 8.088 -2.116 1.00 93.19 222 THR A N 1
ATOM 1771 C CA . THR A 1 222 ? -5.271 9.163 -3.103 1.00 93.19 222 THR A CA 1
ATOM 1772 C C . THR A 1 222 ? -4.550 10.399 -2.579 1.00 93.19 222 THR A C 1
ATOM 1774 O O . THR A 1 222 ? -4.865 10.903 -1.506 1.00 93.19 222 THR A O 1
ATOM 1777 N N . ALA A 1 223 ? -3.555 10.864 -3.327 1.00 91.56 223 ALA A N 1
ATOM 1778 C CA . ALA A 1 223 ? -2.767 12.044 -3.023 1.00 91.56 223 ALA A CA 1
ATOM 1779 C C . ALA A 1 223 ? -3.241 13.241 -3.849 1.00 91.56 223 ALA A C 1
ATOM 1781 O O . ALA A 1 223 ? -3.272 13.187 -5.084 1.00 91.56 223 ALA A O 1
ATOM 1782 N N . SER A 1 224 ? -3.556 14.323 -3.148 1.00 89.12 224 SER A N 1
ATOM 1783 C CA . SER A 1 224 ? -3.950 15.611 -3.699 1.00 89.12 224 SER A CA 1
ATOM 1784 C C . SER A 1 224 ? -3.027 16.723 -3.222 1.00 89.12 224 SER A C 1
ATOM 1786 O O . SER A 1 224 ? -2.158 16.510 -2.375 1.00 89.12 224 SER A O 1
ATOM 1788 N N . ASP A 1 225 ? -3.224 17.925 -3.758 1.00 84.56 225 ASP A N 1
ATOM 1789 C CA . ASP A 1 225 ? -2.549 19.118 -3.240 1.00 84.56 225 ASP A CA 1
ATOM 1790 C C . ASP A 1 225 ? -3.103 19.532 -1.860 1.00 84.56 225 ASP A C 1
ATOM 1792 O O . ASP A 1 225 ? -2.411 20.201 -1.096 1.00 84.56 225 ASP A O 1
ATOM 1796 N N . ALA A 1 226 ? -4.321 19.093 -1.513 1.00 84.38 226 ALA A N 1
ATOM 1797 C CA . ALA A 1 226 ? -4.952 19.343 -0.217 1.00 84.38 226 ALA A CA 1
ATOM 1798 C C . ALA A 1 226 ? -4.541 18.331 0.871 1.00 84.38 226 ALA A C 1
ATOM 1800 O O . ALA A 1 226 ? -4.593 18.655 2.056 1.00 84.38 226 ALA A O 1
ATOM 1801 N N . GLY A 1 227 ? -4.134 17.111 0.501 1.00 88.00 227 GLY A N 1
ATOM 1802 C CA . GLY A 1 227 ? -3.725 16.094 1.467 1.00 88.00 227 GLY A CA 1
ATOM 1803 C C . GLY A 1 227 ? -3.727 14.660 0.935 1.00 88.00 227 GLY A C 1
ATOM 1804 O O . GLY A 1 227 ? -3.573 14.399 -0.257 1.00 88.00 227 GLY A O 1
ATOM 1805 N N . LEU A 1 228 ? -3.869 13.707 1.859 1.00 90.50 228 LEU A N 1
ATOM 1806 C CA . LEU A 1 228 ? -3.940 12.274 1.575 1.00 90.50 228 LEU A CA 1
ATOM 1807 C C . LEU A 1 228 ? -5.307 11.741 2.007 1.00 90.50 228 LEU A C 1
ATOM 1809 O O . LEU A 1 228 ? -5.690 11.902 3.163 1.00 90.50 228 LEU A O 1
ATOM 1813 N N . ALA A 1 229 ? -6.005 11.064 1.102 1.00 90.31 229 ALA A N 1
ATOM 1814 C CA . ALA A 1 229 ? -7.200 10.285 1.407 1.00 90.31 229 ALA A CA 1
ATOM 1815 C C . ALA A 1 229 ? -6.849 8.790 1.426 1.00 90.31 229 ALA A C 1
ATOM 1817 O O . ALA A 1 229 ? -6.143 8.307 0.536 1.00 90.31 229 ALA A O 1
ATOM 1818 N N . VAL A 1 230 ? -7.321 8.059 2.439 1.00 90.62 230 VAL A N 1
ATOM 1819 C CA . VAL A 1 230 ? -7.030 6.630 2.635 1.00 90.62 230 VAL A CA 1
ATOM 1820 C C . VAL A 1 230 ? -8.331 5.835 2.609 1.00 90.62 230 VAL A C 1
ATOM 1822 O O . VAL A 1 230 ? -9.161 5.963 3.504 1.00 90.62 230 VAL A O 1
ATOM 1825 N N . ASP A 1 231 ? -8.470 4.967 1.612 1.00 87.56 231 ASP A N 1
ATOM 1826 C CA . ASP A 1 231 ? -9.600 4.053 1.477 1.00 87.56 231 ASP A CA 1
ATOM 1827 C C . ASP A 1 231 ? -9.244 2.702 2.109 1.00 87.56 231 ASP A C 1
ATOM 1829 O O . ASP A 1 231 ? -8.276 2.048 1.701 1.00 87.56 231 ASP A O 1
ATOM 1833 N N . LEU A 1 232 ? -10.029 2.254 3.093 1.00 82.81 232 LEU A N 1
ATOM 1834 C CA . LEU A 1 232 ? -9.812 0.983 3.792 1.00 82.81 232 LEU A CA 1
ATOM 1835 C C . LEU A 1 232 ? -10.675 -0.159 3.238 1.00 82.81 232 LEU A C 1
ATOM 1837 O O . LEU A 1 232 ? -11.813 0.029 2.811 1.00 82.81 232 LEU A O 1
ATOM 1841 N N . ARG A 1 233 ? -10.138 -1.381 3.299 1.00 82.94 233 ARG A N 1
ATOM 1842 C CA . ARG A 1 233 ? -10.844 -2.626 2.985 1.00 82.94 233 ARG A CA 1
ATOM 1843 C C . ARG A 1 233 ? -11.562 -3.145 4.224 1.00 82.94 233 ARG A C 1
ATOM 1845 O O . ARG A 1 233 ? -10.941 -3.416 5.248 1.00 82.94 233 ARG A O 1
ATOM 1852 N N . HIS A 1 234 ? -12.862 -3.377 4.093 1.00 70.81 234 HIS A N 1
ATOM 1853 C CA . HIS A 1 234 ? -13.689 -3.921 5.171 1.00 70.81 234 HIS A CA 1
ATOM 1854 C C . HIS A 1 234 ? -13.279 -5.344 5.577 1.00 70.81 234 HIS A C 1
ATOM 1856 O O . HIS A 1 234 ? -13.192 -5.644 6.763 1.00 70.81 234 HIS A O 1
ATOM 1862 N N . GLU A 1 235 ? -12.964 -6.195 4.601 1.00 71.00 235 GLU A N 1
ATOM 1863 C CA . GLU A 1 235 ? -12.546 -7.587 4.829 1.00 71.00 235 GLU A CA 1
ATOM 1864 C C . GLU A 1 235 ? -11.204 -7.673 5.568 1.00 71.00 235 GLU A C 1
ATOM 1866 O O . GLU A 1 235 ? -11.019 -8.506 6.454 1.00 71.00 235 GLU A O 1
ATOM 1871 N N . GLY A 1 236 ? -10.278 -6.760 5.256 1.00 71.19 236 GLY A N 1
ATOM 1872 C CA . GLY A 1 236 ? -8.967 -6.717 5.896 1.00 71.19 236 GLY A CA 1
ATOM 1873 C C . GLY A 1 236 ? -9.039 -6.381 7.386 1.00 71.19 236 GLY A C 1
ATOM 1874 O O . GLY A 1 236 ? -8.301 -6.950 8.187 1.00 71.19 236 GLY A O 1
ATOM 1875 N N . LEU A 1 237 ? -9.959 -5.494 7.772 1.00 70.19 237 LEU A N 1
ATOM 1876 C CA . LEU A 1 237 ? -10.169 -5.124 9.174 1.00 70.19 237 LEU A CA 1
ATOM 1877 C C . LEU A 1 237 ? -10.657 -6.316 10.010 1.00 70.19 237 LEU A C 1
ATOM 1879 O O . LEU A 1 237 ? -10.165 -6.528 11.116 1.00 70.19 237 LEU A O 1
ATOM 1883 N N . GLY A 1 238 ? -11.571 -7.125 9.461 1.00 67.31 238 GLY A N 1
ATOM 1884 C CA . GLY A 1 238 ? -12.053 -8.344 10.115 1.00 67.31 238 GLY A CA 1
ATOM 1885 C C . GLY A 1 238 ? -10.942 -9.375 10.326 1.00 67.31 238 GLY A C 1
ATOM 1886 O O . GLY A 1 238 ? -10.807 -9.914 11.421 1.00 67.31 238 GLY A O 1
ATOM 1887 N N . ALA A 1 239 ? -10.094 -9.591 9.316 1.00 71.75 239 ALA A N 1
ATOM 1888 C CA . ALA A 1 239 ? -8.995 -10.553 9.397 1.00 71.75 239 ALA A CA 1
ATOM 1889 C C . ALA A 1 239 ? -7.939 -10.182 10.456 1.00 71.75 239 ALA A C 1
ATOM 1891 O O . ALA A 1 239 ? -7.436 -11.059 11.155 1.00 71.75 239 ALA A O 1
ATOM 1892 N N . ILE A 1 240 ? -7.613 -8.893 10.611 1.00 72.50 240 ILE A N 1
ATOM 1893 C CA . ILE A 1 240 ? -6.664 -8.453 11.649 1.00 72.50 240 ILE A CA 1
ATOM 1894 C C . ILE A 1 240 ? -7.271 -8.569 13.037 1.00 72.50 240 ILE A C 1
ATOM 1896 O O . ILE A 1 240 ? -6.613 -9.056 13.951 1.00 72.50 240 ILE A O 1
ATOM 1900 N N . ALA A 1 241 ? -8.527 -8.165 13.198 1.00 67.81 241 ALA A N 1
ATOM 1901 C CA . ALA A 1 241 ? -9.197 -8.299 14.479 1.00 67.81 241 ALA A CA 1
ATOM 1902 C C . ALA A 1 241 ? -9.347 -9.767 14.903 1.00 67.81 241 ALA A C 1
ATOM 1904 O O . ALA A 1 241 ? -9.185 -10.064 16.078 1.00 67.81 241 ALA A O 1
ATOM 1905 N N . ALA A 1 242 ? -9.570 -10.687 13.959 1.00 66.81 242 ALA A N 1
ATOM 1906 C CA . ALA A 1 242 ? -9.556 -12.125 14.225 1.00 66.81 242 ALA A CA 1
ATOM 1907 C C . ALA A 1 242 ? -8.178 -12.620 14.688 1.00 66.81 242 ALA A C 1
ATOM 1909 O O . ALA A 1 242 ? -8.093 -13.407 15.625 1.00 66.81 242 ALA A O 1
ATOM 1910 N N . LEU A 1 243 ? -7.102 -12.148 14.047 1.00 69.69 243 LEU A N 1
ATOM 1911 C CA . LEU A 1 243 ? -5.725 -12.508 14.399 1.00 69.69 243 LEU A CA 1
ATOM 1912 C C . LEU A 1 243 ? -5.321 -11.990 15.788 1.00 69.69 243 LEU A C 1
ATOM 1914 O O . LEU A 1 243 ? -4.539 -12.633 16.480 1.00 69.69 243 LEU A O 1
ATOM 1918 N N . MET A 1 244 ? -5.831 -10.819 16.173 1.00 68.12 244 MET A N 1
ATOM 1919 C CA . MET A 1 244 ? -5.538 -10.156 17.448 1.00 68.12 244 MET A CA 1
ATOM 1920 C C . MET A 1 244 ? -6.520 -10.514 18.569 1.00 68.12 244 MET A C 1
ATOM 1922 O O . MET A 1 244 ? -6.322 -10.120 19.721 1.00 68.12 244 MET A O 1
ATOM 1926 N N . ALA A 1 245 ? -7.608 -11.208 18.244 1.00 65.50 245 ALA A N 1
ATOM 1927 C CA . ALA A 1 245 ? -8.539 -11.692 19.241 1.00 65.50 245 ALA A CA 1
ATOM 1928 C C . ALA A 1 245 ? -7.871 -12.785 20.089 1.00 65.50 245 ALA A C 1
ATOM 1930 O O . ALA A 1 245 ? -7.068 -13.566 19.570 1.00 65.50 245 ALA A O 1
ATOM 1931 N N . PRO A 1 246 ? -8.204 -12.877 21.388 1.00 62.59 246 PRO A N 1
ATOM 1932 C CA . PRO A 1 246 ? -7.711 -13.963 22.218 1.00 62.59 246 PRO A CA 1
ATOM 1933 C C . PRO A 1 246 ? -8.073 -15.321 21.600 1.00 62.59 246 PRO A C 1
ATOM 1935 O O . PRO A 1 246 ? -9.153 -15.505 21.016 1.00 62.59 246 PRO A O 1
ATOM 1938 N N . ALA A 1 247 ? -7.149 -16.279 21.728 1.00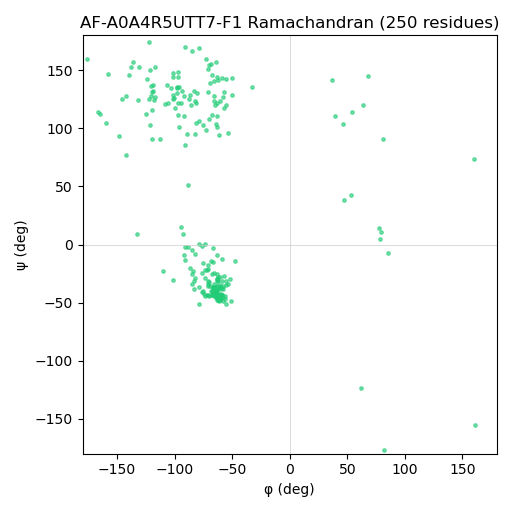 59.31 247 ALA A N 1
ATOM 1939 C CA . ALA A 1 247 ? -7.364 -17.653 21.290 1.00 59.31 247 ALA A CA 1
ATOM 1940 C C . ALA A 1 247 ? -8.696 -18.171 21.850 1.00 59.31 247 ALA A C 1
ATOM 1942 O O . ALA A 1 247 ? -9.096 -17.803 22.956 1.00 59.31 247 ALA A O 1
ATOM 1943 N N . LYS A 1 248 ? -9.412 -18.984 21.061 1.00 53.75 248 LYS A N 1
ATOM 1944 C CA . LYS A 1 248 ? -10.655 -19.609 21.527 1.00 53.75 248 LYS A CA 1
ATOM 1945 C C . LYS A 1 248 ? -10.298 -20.361 22.803 1.00 53.75 248 LYS A C 1
ATOM 1947 O O . LYS A 1 248 ? -9.417 -21.214 22.751 1.00 53.75 248 LYS A O 1
ATOM 1952 N N . SER A 1 249 ? -10.916 -20.028 23.933 1.00 48.94 249 SER A N 1
ATOM 1953 C CA . SER A 1 249 ? -10.832 -20.918 25.083 1.00 48.94 249 SER A CA 1
ATOM 1954 C C . SER A 1 249 ? -11.540 -22.198 24.652 1.00 48.94 249 SER A C 1
ATOM 1956 O O . SER A 1 249 ? -12.767 -22.207 24.522 1.00 48.94 249 SER A O 1
ATOM 1958 N N . GLU A 1 250 ? -10.778 -23.240 24.331 1.00 39.94 250 GLU A N 1
ATOM 1959 C CA . GLU A 1 250 ? -11.304 -24.597 24.293 1.00 39.94 250 GLU A CA 1
ATOM 1960 C C . GLU A 1 250 ? -11.781 -24.895 25.715 1.00 39.94 250 GLU A C 1
ATOM 1962 O O . GLU A 1 250 ? -10.997 -25.197 26.610 1.00 39.94 250 GLU A O 1
ATOM 1967 N N . LEU A 1 251 ? -13.070 -24.654 25.950 1.00 44.06 251 LEU A N 1
ATOM 1968 C CA . LEU A 1 251 ? -13.747 -25.122 27.144 1.00 44.06 251 LEU A CA 1
ATOM 1969 C C . LEU A 1 251 ? -13.803 -26.647 27.026 1.00 44.06 251 LEU A C 1
ATOM 1971 O O . LEU A 1 251 ? -14.452 -27.169 26.116 1.00 44.06 251 LEU A O 1
ATOM 1975 N N . ALA A 1 252 ? -13.041 -27.303 27.902 1.00 34.91 252 ALA A N 1
ATOM 1976 C CA . ALA A 1 252 ? -13.186 -28.708 28.261 1.00 34.91 252 ALA A CA 1
ATOM 1977 C C . ALA A 1 252 ? -14.518 -28.951 28.984 1.00 34.91 252 ALA A C 1
ATOM 1979 O O . ALA A 1 252 ? -14.992 -28.013 29.670 1.00 34.91 252 ALA A O 1
#